Protein AF-A0A7J7L379-F1 (afdb_monomer)

Nearest PDB structures (foldseek):
  5xkn-assembly1_B  TM=9.871E-01  e=8.798E-11  Arabidopsis thaliana
  4mn8-assembly1_A  TM=9.801E-01  e=2.594E-10  Arabidopsis thaliana
  8weg-assembly1_A  TM=9.861E-01  e=2.137E-09  Brassica napus
  5xkj-assembly2_B  TM=7.497E-01  e=1.936E-11  Arabidopsis thaliana
  8wed-assembly2_D  TM=7.809E-01  e=1.817E-09  Arabidopsis thaliana

Foldseek 3Di:
DQVLVPCLPDAEDAPEQDADEEEDDLSVLSNQNHAEDHQDNYAHEEADDLSVLSNLNHAYDEHHNYAYEEADDLSVLSNQNYAEDYDYQYAYEEEHHLSVLSNLNHQEDHHDHYAYEEADNPSVVVSPNHNYHHHHHYHYDDDPPPDPDPDPPPPPPPPPDPPPPPVPVPVVNVVVVVVVVVVVVVVVVVVVVVVVVVVPDDDDDDDDDDDDDDDDDDDDDDDDDDDDDDDDDDDDYDDDDDDDDDDDDDDDDDDD

InterPro domains:
  IPR001611 Leucine-rich repeat [PF00560] (34-55)
  IPR001611 Leucine-rich repeat [PF00560] (58-79)
  IPR001611 Leucine-rich repeat [PF00560] (81-103)
  IPR001611 Leucine-rich repeat [PF00560] (105-126)
  IPR032675 Leucine-rich repeat domain superfamily [G3DSA:3.80.10.10] (2-176)
  IPR050647 Plant LRR receptor-like serine/threonine-protein kinases [PTHR48056] (7-212)

Structure (mmCIF, N/CA/C/O backbone):
data_AF-A0A7J7L379-F1
#
_entry.id   AF-A0A7J7L379-F1
#
loop_
_atom_site.group_PDB
_atom_site.id
_atom_site.type_symbol
_atom_site.label_atom_id
_atom_site.label_alt_id
_atom_site.label_comp_id
_atom_site.label_asym_id
_atom_site.label_entity_id
_atom_site.label_seq_id
_atom_site.pdbx_PDB_ins_code
_atom_site.Cartn_x
_atom_site.Cartn_y
_atom_site.Cartn_z
_atom_site.occupancy
_atom_site.B_iso_or_equiv
_atom_site.auth_seq_id
_atom_site.auth_comp_id
_atom_site.auth_asym_id
_atom_site.auth_atom_id
_atom_site.pdbx_PDB_model_num
ATOM 1 N N . MET A 1 1 ? -6.266 17.540 4.295 1.00 49.22 1 MET A N 1
ATOM 2 C CA . MET A 1 1 ? -7.319 16.653 4.824 1.00 49.22 1 MET A CA 1
ATOM 3 C C . MET A 1 1 ? -6.929 16.342 6.262 1.00 49.22 1 MET A C 1
ATOM 5 O O . MET A 1 1 ? -5.976 15.611 6.459 1.00 49.22 1 MET A O 1
ATOM 9 N N . GLU A 1 2 ? -7.562 16.991 7.241 1.00 55.66 2 GLU A N 1
ATOM 10 C CA . GLU A 1 2 ? -7.199 16.938 8.677 1.00 55.66 2 GLU A CA 1
ATOM 11 C C . GLU A 1 2 ? -8.136 15.994 9.462 1.00 55.66 2 GLU A C 1
ATOM 13 O O . GLU A 1 2 ? -8.405 16.173 10.646 1.00 55.66 2 GLU A O 1
ATOM 18 N N . ILE A 1 3 ? -8.677 14.979 8.775 1.00 59.09 3 ILE A N 1
ATOM 19 C CA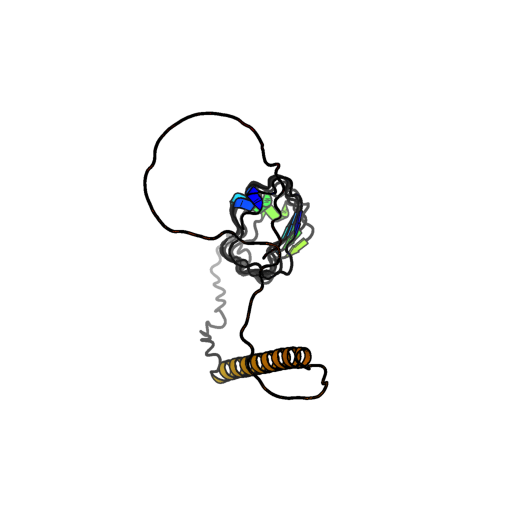 . ILE A 1 3 ? -9.681 14.046 9.320 1.00 59.09 3 ILE A CA 1
ATOM 20 C C . ILE A 1 3 ? -9.123 13.279 10.528 1.00 59.09 3 ILE A C 1
ATOM 22 O O . ILE A 1 3 ? -9.854 12.989 11.476 1.00 59.09 3 ILE A O 1
ATOM 26 N N . ALA A 1 4 ? -7.820 13.001 10.538 1.00 55.47 4 ALA A N 1
ATOM 27 C CA . ALA A 1 4 ? -7.192 12.238 11.606 1.00 55.47 4 ALA A CA 1
ATOM 28 C C . ALA A 1 4 ? -7.122 12.969 12.957 1.00 55.47 4 ALA A C 1
ATOM 30 O O . ALA A 1 4 ? -7.189 12.323 14.000 1.00 55.47 4 ALA A O 1
ATOM 31 N N . SER A 1 5 ? -7.081 14.307 12.955 1.00 56.81 5 SER A N 1
ATOM 32 C CA . SER A 1 5 ? -7.108 15.108 14.190 1.00 56.81 5 SER A CA 1
ATOM 33 C C . SER A 1 5 ? -8.456 14.987 14.919 1.00 56.81 5 SER A C 1
ATOM 35 O O . SER A 1 5 ? -8.529 15.075 16.145 1.00 56.81 5 SER A O 1
ATOM 37 N N . ILE A 1 6 ? -9.533 14.713 14.174 1.00 63.97 6 ILE A N 1
ATOM 38 C CA . ILE A 1 6 ? -10.914 14.793 14.668 1.00 63.97 6 ILE A CA 1
ATOM 39 C C . ILE A 1 6 ? -11.506 13.399 14.944 1.00 63.97 6 ILE A C 1
ATOM 41 O O . ILE A 1 6 ? -12.378 13.254 15.801 1.00 63.97 6 ILE A O 1
ATOM 45 N N . CYS A 1 7 ? -11.031 12.347 14.268 1.00 68.19 7 CYS A N 1
ATOM 46 C CA . CYS A 1 7 ? -11.697 11.040 14.245 1.00 68.19 7 CYS A CA 1
ATOM 47 C C . CYS A 1 7 ? -10.825 9.874 14.749 1.00 68.19 7 CYS A C 1
ATOM 49 O O . CYS A 1 7 ? -10.739 8.838 14.096 1.00 68.19 7 CYS A O 1
ATOM 51 N N . ARG A 1 8 ? -10.235 9.988 15.949 1.00 76.81 8 ARG A N 1
ATOM 52 C CA . ARG A 1 8 ? -9.403 8.921 16.563 1.00 76.81 8 ARG A CA 1
ATOM 53 C C . ARG A 1 8 ? -10.124 7.585 16.796 1.00 76.81 8 ARG A C 1
ATOM 55 O O . ARG A 1 8 ? -9.478 6.560 16.965 1.00 76.81 8 ARG A O 1
ATOM 62 N N . SER A 1 9 ? -11.458 7.582 16.822 1.00 84.75 9 SER A N 1
ATOM 63 C CA . SER A 1 9 ? -12.276 6.370 16.986 1.00 84.75 9 SER A CA 1
ATOM 64 C C . SER A 1 9 ? -12.681 5.702 15.669 1.00 84.75 9 SER A C 1
ATOM 66 O O . SER A 1 9 ? -13.389 4.690 15.689 1.00 84.75 9 SER A O 1
ATOM 68 N N . LEU A 1 10 ? -12.274 6.262 14.526 1.00 88.06 10 LEU A N 1
ATOM 69 C CA . LEU A 1 10 ? -12.658 5.763 13.215 1.00 88.06 10 LEU A CA 1
ATOM 70 C C . LEU A 1 10 ? -12.022 4.394 12.955 1.00 88.06 10 LEU A C 1
ATOM 72 O O . LEU A 1 10 ? -10.811 4.229 13.034 1.00 88.06 10 LEU A O 1
ATOM 76 N N . LYS A 1 11 ? -12.861 3.412 12.619 1.00 93.06 11 LYS A N 1
ATOM 77 C CA . LYS A 1 11 ? -12.422 2.043 12.298 1.00 93.06 11 LYS A CA 1
ATOM 78 C C . LYS A 1 11 ? -12.442 1.741 10.811 1.00 93.06 11 LYS A C 1
ATOM 80 O O . LYS A 1 11 ? -11.718 0.867 10.351 1.00 93.06 11 LYS A O 1
ATOM 85 N N . LEU A 1 12 ? -13.304 2.418 10.068 1.00 94.19 12 LEU A N 1
ATOM 86 C CA . LEU A 1 12 ? -13.519 2.186 8.650 1.00 94.19 12 LEU A CA 1
ATOM 87 C C . LEU A 1 12 ? -13.566 3.553 7.979 1.00 94.19 12 LEU A C 1
ATOM 89 O O . LEU A 1 12 ? -14.396 4.382 8.346 1.00 94.19 12 LEU A O 1
ATOM 93 N N . LEU A 1 13 ? -12.674 3.774 7.023 1.00 92.69 13 LEU A N 1
ATOM 94 C CA . LEU A 1 13 ? -12.708 4.918 6.127 1.00 92.69 13 LEU A CA 1
ATOM 95 C C . LEU A 1 13 ? -12.810 4.383 4.705 1.00 92.69 13 LEU A C 1
ATOM 97 O O . LEU A 1 13 ? -11.902 3.698 4.241 1.00 92.69 13 LEU A O 1
ATOM 101 N N . ASP A 1 14 ? -13.916 4.689 4.045 1.00 94.38 14 ASP A N 1
ATOM 102 C CA . ASP A 1 14 ? -14.169 4.332 2.655 1.00 94.38 14 ASP A CA 1
ATOM 103 C C . ASP A 1 14 ? -14.589 5.600 1.914 1.00 94.38 14 ASP A C 1
ATOM 105 O O . ASP A 1 14 ? -15.606 6.218 2.238 1.00 94.38 14 ASP A O 1
ATOM 109 N N . ILE A 1 15 ? -13.752 6.015 0.968 1.00 94.06 15 ILE A N 1
ATOM 110 C CA . ILE A 1 15 ? -14.016 7.135 0.064 1.00 94.06 15 ILE A CA 1
ATOM 111 C C . ILE A 1 15 ? -13.902 6.691 -1.396 1.00 94.06 15 ILE A C 1
ATOM 113 O O . ILE A 1 15 ? -13.580 7.506 -2.267 1.00 94.06 15 ILE A O 1
ATOM 117 N N . LEU A 1 16 ? -14.145 5.408 -1.671 1.00 95.81 16 LEU A N 1
ATOM 118 C CA . LEU A 1 16 ? -14.033 4.825 -3.000 1.00 95.81 16 LEU A CA 1
ATOM 119 C C . LEU A 1 16 ? -14.862 5.592 -4.042 1.00 95.81 16 LEU A C 1
ATOM 121 O O . LEU A 1 16 ? -16.012 5.957 -3.795 1.00 95.81 16 LEU A O 1
ATOM 125 N N . GLY A 1 17 ? -14.295 5.791 -5.235 1.00 94.00 17 GLY A N 1
ATOM 126 C CA . GLY A 1 17 ? -15.035 6.293 -6.398 1.00 94.00 17 GLY A CA 1
ATOM 127 C C . GLY A 1 17 ? -15.390 7.777 -6.328 1.00 94.00 17 GLY A C 1
ATOM 128 O O . GLY A 1 17 ? -16.410 8.190 -6.882 1.00 94.00 17 GLY A O 1
ATOM 129 N N . ASN A 1 18 ? -14.579 8.573 -5.631 1.00 95.12 18 ASN A N 1
ATOM 130 C CA . ASN A 1 18 ? -14.758 10.017 -5.521 1.00 95.12 18 ASN A CA 1
ATOM 131 C C . ASN A 1 18 ? -13.755 10.773 -6.407 1.00 95.12 18 ASN A C 1
ATOM 133 O O . ASN A 1 18 ? -12.994 10.206 -7.186 1.00 95.12 18 ASN A O 1
ATOM 137 N N . GLN A 1 19 ? -13.774 12.103 -6.326 1.00 95.50 19 GLN A N 1
ATOM 138 C CA . GLN A 1 19 ? -12.853 12.970 -7.066 1.00 95.50 19 GLN A CA 1
ATOM 139 C C . GLN A 1 19 ? -11.752 13.532 -6.162 1.00 95.50 19 GLN A C 1
ATOM 141 O O . GLN A 1 19 ? -11.229 14.612 -6.436 1.00 95.50 19 GLN A O 1
ATOM 146 N N . VAL A 1 20 ? -11.403 12.839 -5.072 1.00 92.94 20 VAL A N 1
ATOM 147 C CA . VAL A 1 20 ? -10.431 13.345 -4.097 1.00 92.94 20 VAL A CA 1
ATOM 148 C C . VAL A 1 20 ? -9.074 13.508 -4.770 1.00 92.94 20 VAL A C 1
ATOM 150 O O . VAL A 1 20 ? -8.546 12.583 -5.381 1.00 92.94 20 VAL A O 1
ATOM 153 N N . THR A 1 21 ? -8.524 14.716 -4.675 1.00 94.31 21 THR A N 1
ATOM 154 C CA . THR A 1 21 ? -7.228 15.093 -5.250 1.00 94.31 21 THR A CA 1
ATOM 155 C C . THR A 1 21 ? -6.205 15.353 -4.146 1.00 94.31 21 THR A C 1
ATOM 157 O O . THR A 1 21 ? -6.530 15.412 -2.960 1.00 94.31 21 THR A O 1
ATOM 160 N N . GLY A 1 22 ? -4.948 15.558 -4.538 1.00 95.00 22 GLY A N 1
ATOM 161 C CA . GLY A 1 22 ? -3.870 15.868 -3.603 1.00 95.00 22 GLY A CA 1
ATOM 162 C C . GLY A 1 22 ? -3.140 14.611 -3.150 1.00 95.00 22 GLY A C 1
ATOM 163 O O . GLY A 1 22 ? -3.020 13.666 -3.918 1.00 95.00 22 GLY A O 1
ATOM 164 N N . PHE A 1 23 ? -2.593 14.630 -1.941 1.00 95.56 23 PHE A N 1
ATOM 165 C CA . PHE A 1 23 ? -1.735 13.564 -1.425 1.00 95.56 23 PHE A CA 1
ATOM 166 C C . PHE A 1 23 ? -2.459 12.761 -0.351 1.00 95.56 23 PHE A C 1
ATOM 168 O O . PHE A 1 23 ? -3.297 13.302 0.376 1.00 95.56 23 PHE A O 1
ATOM 175 N N . VAL A 1 24 ? -2.087 11.490 -0.203 1.00 94.50 24 VAL A N 1
ATOM 176 C CA . VAL A 1 24 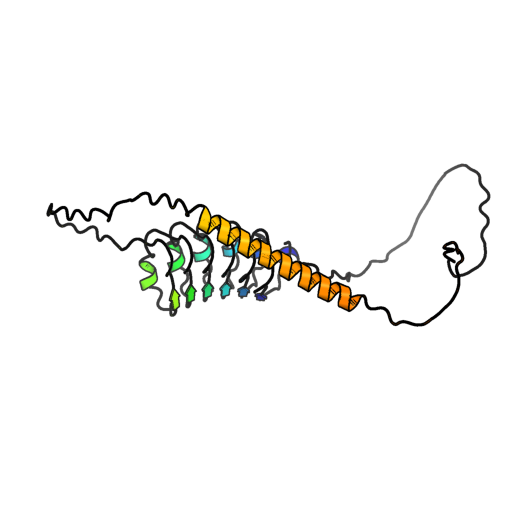? -2.456 10.712 0.982 1.00 94.50 24 VAL A CA 1
ATOM 177 C C . VAL A 1 24 ? -1.790 11.378 2.191 1.00 94.50 24 VAL A C 1
ATOM 179 O O . VAL A 1 24 ? -0.572 11.539 2.225 1.00 94.50 24 VAL A O 1
ATOM 182 N N . SER A 1 25 ? -2.587 11.831 3.158 1.00 91.38 25 SER A N 1
ATOM 183 C CA . SER A 1 25 ? -2.064 12.555 4.319 1.00 91.38 25 SER A CA 1
ATOM 184 C C . SER A 1 25 ? -1.341 11.603 5.271 1.00 91.38 25 SER A C 1
ATOM 186 O O . SER A 1 25 ? -1.873 10.549 5.612 1.00 91.38 25 SER A O 1
ATOM 188 N N . ASN A 1 26 ? -0.166 12.013 5.754 1.00 89.75 26 ASN A N 1
ATOM 189 C CA . ASN A 1 26 ? 0.558 11.335 6.834 1.00 89.75 26 ASN A CA 1
ATOM 190 C C . ASN A 1 26 ? -0.282 11.182 8.111 1.00 89.75 26 ASN A C 1
ATOM 192 O O . ASN A 1 26 ? -0.150 10.187 8.814 1.00 89.75 26 ASN A O 1
ATOM 196 N N . SER A 1 27 ? -1.201 12.119 8.356 1.00 87.06 27 SER A N 1
ATOM 197 C CA . SER A 1 27 ? -2.091 12.100 9.516 1.00 87.06 27 SER A CA 1
ATOM 198 C C . SER A 1 27 ? -2.969 10.848 9.582 1.00 87.06 27 SER A C 1
ATOM 200 O O . SER A 1 27 ? -3.388 10.465 10.665 1.00 87.06 27 SER A O 1
ATOM 202 N N . PHE A 1 28 ? -3.193 10.125 8.475 1.00 86.50 28 PHE A N 1
ATOM 203 C CA . PHE A 1 28 ? -3.877 8.830 8.548 1.00 86.50 28 PHE A CA 1
ATOM 204 C C . PHE A 1 28 ? -3.194 7.838 9.495 1.00 86.50 28 PHE A C 1
ATOM 206 O O . PHE A 1 28 ? -3.900 6.999 10.041 1.00 86.50 28 PHE A O 1
ATOM 213 N N . GLY A 1 29 ? -1.884 7.959 9.738 1.00 85.50 29 GLY A N 1
ATOM 214 C CA . GLY A 1 29 ? -1.172 7.173 10.750 1.00 85.50 29 GLY A CA 1
ATOM 215 C C . GLY A 1 29 ? -1.668 7.395 12.185 1.00 85.50 29 GLY A C 1
ATOM 216 O O . GLY A 1 29 ? -1.586 6.481 12.997 1.00 85.50 29 GLY A O 1
ATOM 217 N N . ASP A 1 30 ? -2.262 8.554 12.485 1.00 87.94 30 ASP A N 1
ATOM 218 C CA . ASP A 1 30 ? -2.747 8.906 13.828 1.00 87.94 30 ASP A CA 1
ATOM 219 C C . ASP A 1 30 ? -4.107 8.257 14.165 1.00 87.94 30 ASP A C 1
ATOM 221 O O . ASP A 1 30 ? -4.595 8.343 15.295 1.00 87.94 30 ASP A O 1
ATOM 225 N N . ILE A 1 31 ? -4.757 7.610 13.190 1.00 88.75 31 ILE A N 1
ATOM 226 C CA . ILE A 1 31 ? -6.046 6.929 13.366 1.00 88.75 31 ILE A CA 1
ATOM 227 C C . ILE A 1 31 ? -5.796 5.476 13.789 1.00 88.75 31 ILE A C 1
ATOM 229 O O . ILE A 1 31 ? -6.156 4.538 13.087 1.00 88.75 31 ILE A O 1
ATOM 233 N N . GLU A 1 32 ? -5.162 5.277 14.943 1.00 87.62 32 GLU A N 1
ATOM 234 C CA . GLU A 1 32 ? -4.635 3.972 15.389 1.00 87.62 32 GLU A CA 1
ATOM 235 C C . GLU A 1 32 ? -5.665 2.824 15.373 1.00 87.62 32 GLU A C 1
ATOM 237 O O . GLU A 1 32 ? -5.309 1.667 15.156 1.00 87.62 32 GLU A O 1
ATOM 242 N N . LEU A 1 33 ? -6.953 3.142 15.557 1.00 91.44 33 LEU A N 1
ATOM 243 C CA . LEU A 1 33 ? -8.058 2.176 15.575 1.00 91.44 33 LEU A CA 1
ATOM 244 C C . LEU A 1 33 ? -8.578 1.787 14.179 1.00 91.44 33 LEU A C 1
ATOM 246 O O . LEU A 1 33 ? -9.567 1.049 14.077 1.00 91.44 33 LEU A O 1
ATOM 250 N N . LEU A 1 34 ? -7.958 2.280 13.105 1.00 94.06 34 LEU A N 1
ATOM 251 C CA . LEU A 1 34 ? -8.402 2.033 11.741 1.00 94.06 34 LEU A CA 1
ATOM 252 C C . LEU A 1 34 ? -8.146 0.578 11.329 1.00 94.06 34 LEU A C 1
ATOM 254 O O . LEU A 1 34 ? -7.028 0.073 11.340 1.00 94.06 34 LEU A O 1
ATOM 258 N N . VAL A 1 35 ? -9.216 -0.091 10.909 1.00 97.25 35 VAL A N 1
ATOM 259 C CA . VAL A 1 35 ? -9.241 -1.493 10.477 1.00 97.25 35 VAL A CA 1
ATOM 260 C C . VAL A 1 35 ? -9.352 -1.608 8.956 1.00 97.25 35 VAL A C 1
ATOM 262 O O . VAL A 1 35 ? -8.819 -2.552 8.369 1.00 97.25 35 VAL A O 1
ATOM 265 N N . SER A 1 36 ? -10.027 -0.659 8.306 1.00 97.81 36 SER A N 1
ATOM 266 C CA . SER A 1 36 ? -10.165 -0.611 6.849 1.00 97.81 36 SER A CA 1
ATOM 267 C C . SER A 1 36 ? -9.962 0.801 6.334 1.00 97.81 36 SER A C 1
ATOM 269 O O . SER A 1 36 ? -10.611 1.730 6.815 1.00 97.81 36 SER A O 1
ATOM 271 N N . LEU A 1 37 ? -9.106 0.926 5.326 1.00 97.12 37 LEU A N 1
ATOM 272 C CA . LEU A 1 37 ? -8.853 2.150 4.584 1.00 97.12 37 LEU A CA 1
ATOM 273 C C . LEU A 1 37 ? -9.016 1.861 3.091 1.00 97.12 37 LEU A C 1
ATOM 275 O O . LEU A 1 37 ? -8.183 1.167 2.502 1.00 97.12 37 LEU A O 1
ATOM 279 N N . ASP A 1 38 ? -10.084 2.382 2.495 1.00 98.12 38 ASP A N 1
ATOM 280 C CA . ASP A 1 38 ? -10.317 2.333 1.054 1.00 98.12 38 ASP A CA 1
ATOM 281 C C . ASP A 1 38 ? -10.327 3.752 0.471 1.00 98.12 38 ASP A C 1
ATOM 283 O O . ASP A 1 38 ? -11.209 4.567 0.745 1.00 98.12 38 ASP A O 1
ATOM 287 N N . LEU A 1 39 ? -9.290 4.048 -0.311 1.00 97.75 39 LEU A N 1
ATOM 288 C CA . LEU A 1 39 ? -9.082 5.306 -1.027 1.00 97.75 39 LEU A CA 1
ATOM 289 C C . LEU A 1 39 ? -9.196 5.113 -2.550 1.00 97.75 39 LEU A C 1
ATOM 291 O O . LEU A 1 39 ? -8.695 5.934 -3.321 1.00 97.75 39 LEU A O 1
ATOM 295 N N . SER A 1 40 ? -9.758 3.990 -3.002 1.00 98.50 40 SER A N 1
ATOM 296 C CA . SER A 1 40 ? -9.686 3.576 -4.407 1.00 98.50 40 SER A CA 1
ATOM 297 C C . SER A 1 40 ? -10.480 4.485 -5.345 1.00 98.50 40 SER A C 1
ATOM 299 O O . SER A 1 40 ? -11.415 5.157 -4.921 1.00 98.50 40 SER A O 1
ATOM 301 N N . GLU A 1 41 ? -10.143 4.469 -6.633 1.00 98.38 41 GLU A N 1
ATOM 302 C CA . GLU A 1 41 ? -10.858 5.169 -7.706 1.00 98.38 41 GLU A CA 1
ATOM 303 C C . GLU A 1 41 ? -11.021 6.666 -7.392 1.00 98.38 41 GLU A C 1
ATOM 305 O O . GLU A 1 41 ? -12.129 7.189 -7.288 1.00 98.38 41 GLU A O 1
ATOM 310 N N . ASN A 1 42 ? -9.887 7.333 -7.171 1.00 97.88 42 ASN A N 1
ATOM 311 C CA . ASN A 1 42 ? -9.772 8.761 -6.879 1.00 97.88 42 ASN A CA 1
ATOM 312 C C . ASN A 1 42 ? -8.623 9.374 -7.710 1.00 97.88 42 ASN A C 1
ATOM 314 O O . ASN A 1 42 ? -8.021 8.721 -8.558 1.00 97.88 42 ASN A O 1
ATOM 318 N N . ASN A 1 43 ? -8.303 10.649 -7.474 1.00 97.56 43 ASN A N 1
ATOM 319 C CA . ASN A 1 43 ? -7.229 11.383 -8.153 1.00 97.56 43 ASN A CA 1
ATOM 320 C C . ASN A 1 43 ? -6.050 11.687 -7.203 1.00 97.56 43 ASN A C 1
ATOM 322 O O . ASN A 1 43 ? -5.419 12.751 -7.296 1.00 97.56 43 ASN A O 1
ATOM 326 N N . LEU A 1 44 ? -5.776 10.803 -6.235 1.00 97.94 44 LEU A N 1
ATOM 327 C CA . LEU A 1 44 ? -4.672 10.971 -5.286 1.00 97.94 44 LEU A CA 1
ATOM 328 C C . LEU A 1 44 ? -3.333 10.776 -5.997 1.00 97.94 44 LEU A C 1
ATOM 330 O O . LEU A 1 44 ? -3.188 9.908 -6.852 1.00 97.94 44 LEU A O 1
ATOM 334 N N . ARG A 1 45 ? -2.335 11.577 -5.632 1.00 97.94 45 ARG A N 1
ATOM 335 C CA . ARG A 1 45 ? -1.008 11.608 -6.256 1.00 97.94 45 ARG A CA 1
ATOM 336 C C . ARG A 1 45 ? 0.112 11.586 -5.223 1.00 97.94 45 ARG A C 1
ATOM 338 O O . ARG A 1 45 ? -0.116 11.821 -4.039 1.00 97.94 45 ARG A O 1
ATOM 345 N N . GLY A 1 46 ? 1.335 11.393 -5.710 1.00 97.81 46 GLY A N 1
ATOM 346 C CA . GLY A 1 46 ? 2.546 11.376 -4.891 1.00 97.81 46 GLY A CA 1
ATOM 347 C C . GLY A 1 46 ? 2.785 10.031 -4.199 1.00 97.81 46 GLY A C 1
ATOM 348 O O . GLY A 1 46 ? 2.133 9.043 -4.544 1.00 97.81 46 GLY A O 1
ATOM 349 N N . PRO A 1 47 ? 3.743 9.971 -3.260 1.00 98.12 47 PRO A N 1
ATOM 350 C CA . PRO A 1 47 ? 4.128 8.727 -2.609 1.00 98.12 47 PRO A CA 1
ATOM 351 C C . PRO A 1 47 ? 3.078 8.255 -1.599 1.00 98.12 47 PRO A C 1
ATOM 353 O O . PRO A 1 47 ? 2.308 9.044 -1.047 1.00 98.12 47 PRO A O 1
ATOM 356 N N . ILE A 1 48 ? 3.105 6.956 -1.303 1.00 98.44 48 ILE A N 1
ATOM 357 C CA . ILE A 1 48 ? 2.404 6.397 -0.144 1.00 98.44 48 ILE A CA 1
ATOM 358 C C . ILE A 1 48 ? 3.158 6.848 1.125 1.00 98.44 48 ILE A C 1
ATOM 360 O O . ILE A 1 48 ? 4.369 6.626 1.202 1.00 98.44 48 ILE A O 1
ATOM 364 N N . PRO A 1 49 ? 2.490 7.473 2.113 1.00 96.44 49 PRO A N 1
ATOM 365 C CA . PRO A 1 49 ? 3.142 7.955 3.325 1.00 96.44 49 PRO A CA 1
ATOM 366 C C . PRO A 1 49 ? 3.677 6.801 4.170 1.00 96.44 49 PRO A C 1
ATOM 368 O O . PRO A 1 49 ? 3.043 5.749 4.297 1.00 96.44 49 PRO A O 1
ATOM 371 N N . LEU A 1 50 ? 4.852 7.011 4.763 1.00 96.81 50 LEU A N 1
ATOM 372 C CA . LEU A 1 50 ? 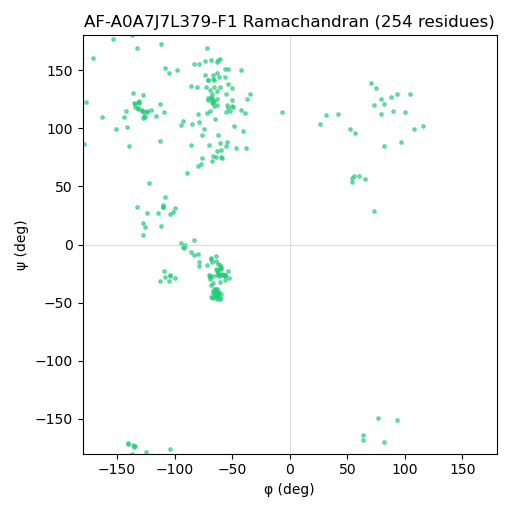5.515 6.009 5.598 1.00 96.81 50 LEU A CA 1
ATOM 373 C C . LEU A 1 50 ? 4.770 5.785 6.918 1.00 96.81 50 LEU A C 1
ATOM 375 O O . LEU A 1 50 ? 4.816 4.672 7.436 1.00 96.81 50 LEU A O 1
ATOM 379 N N . GLU A 1 51 ? 4.044 6.806 7.383 1.00 95.25 51 GLU A N 1
ATOM 380 C CA . GLU A 1 51 ? 3.296 6.872 8.643 1.00 95.25 51 GLU A CA 1
ATOM 381 C C . GLU A 1 51 ? 2.083 5.938 8.682 1.00 95.25 51 GLU A C 1
ATOM 383 O O . GLU A 1 51 ? 1.522 5.693 9.747 1.00 95.25 51 GLU A O 1
ATOM 388 N N . LEU A 1 52 ? 1.681 5.359 7.543 1.00 95.62 52 LEU A N 1
ATOM 389 C CA . LEU A 1 52 ? 0.659 4.310 7.551 1.00 95.62 52 LEU A CA 1
ATOM 390 C C . LEU A 1 52 ? 1.100 3.095 8.363 1.00 95.62 52 LEU A C 1
ATOM 392 O O . LEU A 1 52 ? 0.241 2.340 8.800 1.00 95.62 52 LEU A O 1
ATOM 396 N N . ASP A 1 53 ? 2.402 2.916 8.602 1.00 94.31 53 ASP A N 1
ATOM 397 C CA . ASP A 1 53 ? 2.938 1.846 9.439 1.00 94.31 53 ASP A CA 1
ATOM 398 C C . ASP A 1 53 ? 2.455 1.883 10.895 1.00 94.31 53 ASP A C 1
ATOM 400 O O . ASP A 1 53 ? 2.518 0.854 11.573 1.00 94.31 53 ASP A O 1
ATOM 404 N N . GLN A 1 54 ? 1.923 3.014 11.365 1.00 94.56 54 GLN A N 1
ATOM 405 C CA . GLN A 1 54 ? 1.347 3.166 12.702 1.00 94.56 54 GLN A CA 1
ATOM 406 C C . GLN A 1 54 ? -0.003 2.448 12.864 1.00 94.56 54 GLN A C 1
ATOM 408 O O . GLN A 1 54 ? -0.403 2.130 13.982 1.00 94.56 54 GLN A O 1
ATOM 413 N N . LEU A 1 55 ? -0.679 2.097 11.767 1.00 95.00 55 LEU A N 1
ATOM 414 C CA . LEU A 1 55 ? -2.012 1.490 11.780 1.00 95.00 55 LEU A CA 1
ATOM 415 C C . LEU A 1 55 ? -1.977 -0.018 12.092 1.00 95.00 55 LEU A C 1
ATOM 417 O O . LEU A 1 55 ? -2.272 -0.861 11.244 1.00 95.00 55 LEU A O 1
ATOM 421 N N . LYS A 1 56 ? -1.604 -0.389 13.322 1.00 95.00 56 LYS A N 1
ATOM 422 C CA . LYS A 1 56 ? -1.344 -1.791 13.714 1.00 95.00 56 LYS A CA 1
ATOM 423 C C . LYS A 1 56 ? -2.567 -2.717 13.618 1.00 95.00 56 LYS A C 1
ATOM 425 O O . LYS A 1 56 ? -2.396 -3.927 13.441 1.00 95.00 56 LYS A O 1
ATOM 430 N N . ASP A 1 57 ? -3.776 -2.163 13.663 1.00 96.25 57 ASP A N 1
ATOM 431 C CA . ASP A 1 57 ? -5.038 -2.902 13.533 1.00 96.25 57 ASP A CA 1
ATOM 432 C C . ASP A 1 57 ? -5.574 -2.983 12.092 1.00 96.25 57 ASP A C 1
ATOM 434 O O . ASP A 1 57 ? -6.589 -3.652 11.846 1.00 96.25 57 ASP A O 1
ATOM 438 N N . LEU A 1 58 ? -4.891 -2.358 11.125 1.00 98.12 58 LEU A N 1
ATOM 439 C CA . LEU A 1 58 ? -5.343 -2.297 9.739 1.00 98.12 58 LEU A CA 1
ATOM 440 C C . LEU A 1 58 ? -5.337 -3.687 9.102 1.00 98.12 58 LEU A C 1
ATOM 442 O O . LEU A 1 58 ? -4.318 -4.373 9.041 1.00 98.12 58 LEU A O 1
ATOM 446 N N . LYS A 1 59 ? -6.498 -4.099 8.593 1.00 98.69 59 LYS A N 1
ATOM 447 C CA . LYS A 1 59 ? -6.719 -5.391 7.923 1.00 98.69 59 LYS A CA 1
ATOM 448 C C . LYS A 1 59 ? -6.907 -5.230 6.423 1.00 98.69 59 LYS A C 1
ATOM 450 O O . LYS A 1 59 ? -6.596 -6.158 5.675 1.00 98.69 59 LYS A O 1
ATOM 455 N N . HIS A 1 60 ? -7.413 -4.083 5.989 1.00 98.81 60 HIS A N 1
ATOM 456 C CA . HIS A 1 60 ? -7.695 -3.795 4.594 1.00 98.81 60 HIS A CA 1
ATOM 457 C C . HIS A 1 60 ? -7.122 -2.435 4.208 1.00 98.81 60 HIS A C 1
ATOM 459 O O . HIS A 1 60 ? -7.481 -1.422 4.805 1.00 98.81 60 HIS A O 1
ATOM 465 N N . LEU A 1 61 ? -6.257 -2.433 3.197 1.00 98.69 61 LEU A N 1
ATOM 466 C CA . LEU A 1 61 ? -5.729 -1.232 2.572 1.00 98.69 61 LEU A CA 1
ATOM 467 C C . LEU A 1 61 ? -5.920 -1.322 1.059 1.00 98.69 61 LEU A C 1
ATOM 469 O O . LEU A 1 61 ? -5.320 -2.180 0.402 1.00 98.69 61 LEU A O 1
ATOM 473 N N . SER A 1 62 ? -6.728 -0.423 0.506 1.00 98.75 62 SER A N 1
ATOM 474 C CA . SER A 1 62 ? -6.889 -0.274 -0.937 1.00 98.75 62 SER A CA 1
ATOM 475 C C . SER A 1 62 ? -6.678 1.175 -1.355 1.00 98.75 62 SER A C 1
ATOM 477 O O . SER A 1 62 ? -7.268 2.095 -0.800 1.00 98.75 62 SER A O 1
ATOM 479 N N . MET A 1 63 ? -5.818 1.370 -2.350 1.00 98.62 63 MET A N 1
ATOM 480 C CA . MET A 1 63 ? -5.596 2.649 -3.033 1.00 98.62 63 MET A CA 1
ATOM 481 C C . MET A 1 63 ? -5.614 2.444 -4.553 1.00 98.62 63 MET A C 1
ATOM 483 O O . MET A 1 63 ? -4.872 3.082 -5.300 1.00 98.62 63 MET A O 1
ATOM 487 N N . THR A 1 64 ? -6.415 1.478 -5.006 1.00 98.81 64 THR A N 1
ATOM 488 C CA . THR A 1 64 ? -6.503 1.084 -6.418 1.00 98.81 64 THR A CA 1
ATOM 489 C C . THR A 1 64 ? -6.983 2.252 -7.270 1.00 98.81 64 THR A C 1
ATOM 491 O O . THR A 1 64 ? -7.812 3.015 -6.798 1.00 98.81 64 THR A O 1
ATOM 494 N N . GLY A 1 65 ? -6.498 2.406 -8.502 1.00 98.56 65 GLY A N 1
ATOM 495 C CA . GLY A 1 65 ? -7.057 3.401 -9.426 1.00 98.56 65 GLY A CA 1
ATOM 496 C C . GLY A 1 65 ? -6.827 4.835 -8.946 1.00 98.56 65 GLY A C 1
ATOM 497 O O . GLY A 1 65 ? -7.774 5.583 -8.734 1.00 98.56 65 GLY A O 1
ATOM 498 N N . ASN A 1 66 ? -5.564 5.188 -8.716 1.00 98.81 66 ASN A N 1
ATOM 499 C CA . ASN A 1 66 ? -5.126 6.539 -8.364 1.00 98.81 66 ASN A CA 1
ATOM 500 C C . ASN A 1 66 ? -3.882 6.906 -9.203 1.00 98.81 66 ASN A C 1
ATOM 502 O O . ASN A 1 66 ? -3.461 6.176 -10.101 1.00 98.81 66 ASN A O 1
ATOM 506 N N . ASN A 1 67 ? -3.264 8.050 -8.914 1.00 98.50 67 ASN A N 1
ATOM 507 C CA . ASN A 1 67 ? -2.042 8.539 -9.551 1.00 98.50 67 ASN A CA 1
ATOM 508 C C . ASN A 1 67 ? -0.839 8.493 -8.590 1.00 98.50 67 ASN A C 1
ATOM 510 O O . ASN A 1 67 ? 0.025 9.374 -8.642 1.00 98.50 67 ASN A O 1
ATOM 514 N N . LEU A 1 68 ? -0.780 7.503 -7.692 1.00 98.69 68 LEU A N 1
ATOM 515 C CA . LEU A 1 68 ? 0.323 7.361 -6.736 1.00 98.69 68 LEU A CA 1
ATOM 516 C C . LEU A 1 68 ? 1.634 7.030 -7.457 1.00 98.69 68 LEU A C 1
ATOM 518 O O . LEU A 1 68 ? 1.643 6.293 -8.443 1.00 98.69 68 LEU A O 1
ATOM 522 N N . THR A 1 69 ? 2.739 7.584 -6.965 1.00 98.44 69 THR A N 1
ATOM 523 C CA . THR A 1 69 ? 4.078 7.500 -7.569 1.00 98.44 69 THR A CA 1
ATOM 524 C C . THR A 1 69 ? 5.107 6.954 -6.578 1.00 98.44 69 THR A C 1
ATOM 526 O O . THR A 1 69 ? 4.777 6.648 -5.434 1.00 98.44 69 THR A O 1
ATOM 529 N N . ASP A 1 70 ? 6.370 6.866 -7.008 1.00 97.88 70 ASP A N 1
ATOM 530 C CA . ASP A 1 70 ? 7.501 6.371 -6.211 1.00 97.88 70 ASP A CA 1
ATOM 531 C C . ASP A 1 70 ? 7.367 4.895 -5.797 1.00 97.88 70 ASP A C 1
ATOM 533 O O . ASP A 1 70 ? 6.669 4.115 -6.444 1.00 97.88 70 ASP A O 1
ATOM 537 N N . ALA A 1 71 ? 8.159 4.477 -4.811 1.00 98.31 71 ALA A N 1
ATOM 538 C CA . ALA A 1 71 ? 8.238 3.104 -4.343 1.00 98.31 71 ALA A CA 1
ATOM 539 C C . ALA A 1 71 ? 7.135 2.774 -3.340 1.00 98.31 71 ALA A C 1
ATOM 541 O O . ALA A 1 71 ? 6.669 3.636 -2.596 1.00 98.31 71 ALA A O 1
ATOM 542 N N . ILE A 1 72 ? 6.803 1.488 -3.243 1.00 98.75 72 ILE A N 1
ATOM 543 C CA . ILE A 1 72 ? 6.037 0.968 -2.110 1.00 98.75 72 ILE A CA 1
ATOM 544 C C . ILE A 1 72 ? 6.919 1.091 -0.850 1.00 98.75 72 ILE A C 1
ATOM 546 O O . ILE A 1 72 ? 8.020 0.529 -0.839 1.00 98.75 72 ILE A O 1
ATOM 550 N N . PRO A 1 73 ? 6.483 1.794 0.213 1.00 98.12 73 PRO A N 1
ATOM 551 C CA . PRO A 1 73 ? 7.293 1.983 1.411 1.00 98.12 73 PRO A CA 1
ATOM 552 C C . PRO A 1 73 ? 7.580 0.647 2.110 1.00 98.12 73 PRO A C 1
ATOM 554 O O . PRO A 1 73 ? 6.639 -0.104 2.388 1.00 98.12 73 PRO A O 1
ATOM 557 N N . PRO A 1 74 ? 8.839 0.357 2.489 1.00 98.25 74 PRO A N 1
ATOM 558 C CA . PRO A 1 74 ? 9.169 -0.810 3.311 1.00 98.25 74 PRO A CA 1
ATOM 559 C C . PRO A 1 74 ? 8.407 -0.857 4.643 1.00 98.25 74 PRO A C 1
ATOM 561 O O . PRO A 1 74 ? 8.141 -1.938 5.170 1.00 98.25 74 PRO A O 1
ATOM 564 N N . SER A 1 75 ? 8.017 0.309 5.172 1.00 97.88 75 SER A N 1
ATOM 565 C CA . SER A 1 75 ? 7.271 0.440 6.426 1.00 97.88 75 SER A CA 1
ATOM 566 C C . SER A 1 75 ? 5.892 -0.230 6.378 1.00 97.88 75 SER A C 1
ATOM 568 O O . SER A 1 75 ? 5.431 -0.721 7.406 1.00 97.88 75 SER A O 1
ATOM 570 N N . LEU A 1 76 ? 5.286 -0.399 5.192 1.00 98.12 76 LEU A N 1
ATOM 571 C CA . LEU A 1 76 ? 4.047 -1.173 5.049 1.00 98.12 76 LEU A CA 1
ATOM 572 C C . LEU A 1 76 ? 4.202 -2.622 5.521 1.00 98.12 76 LEU A C 1
ATOM 574 O O . LEU A 1 76 ? 3.223 -3.210 5.966 1.00 98.12 76 LEU A O 1
ATOM 578 N N . GLY A 1 77 ? 5.416 -3.185 5.499 1.00 97.19 77 GLY A N 1
ATOM 579 C CA . GLY A 1 77 ? 5.706 -4.511 6.052 1.00 97.19 77 GLY A CA 1
ATOM 580 C C . GLY A 1 77 ? 5.518 -4.623 7.572 1.00 97.19 77 GLY A C 1
ATOM 581 O O . GLY A 1 77 ? 5.543 -5.729 8.105 1.00 97.19 77 GLY A O 1
ATOM 582 N N . GLN A 1 78 ? 5.317 -3.509 8.284 1.00 97.50 78 GLN A N 1
ATOM 583 C CA . GLN A 1 78 ? 5.039 -3.496 9.724 1.00 97.50 78 GLN A CA 1
ATOM 584 C C . GLN A 1 78 ? 3.551 -3.666 10.073 1.00 97.50 78 GLN A C 1
ATOM 586 O O . GLN A 1 78 ? 3.215 -3.787 11.254 1.00 97.50 78 GLN A O 1
ATOM 591 N N . LEU A 1 79 ? 2.659 -3.672 9.079 1.00 97.56 79 LEU A N 1
ATOM 592 C CA . LEU A 1 79 ? 1.214 -3.822 9.263 1.00 97.56 79 LEU A CA 1
ATOM 593 C C . LEU A 1 79 ? 0.840 -5.284 9.541 1.00 97.56 79 LEU A C 1
ATOM 595 O O . LEU A 1 79 ? 0.235 -5.964 8.719 1.00 97.56 79 LEU A O 1
ATOM 599 N N . SER A 1 80 ? 1.221 -5.799 10.708 1.00 94.75 80 SER A N 1
ATOM 600 C CA . SER A 1 80 ? 1.110 -7.224 11.057 1.00 94.75 80 SER A CA 1
ATOM 601 C C . SER A 1 80 ? -0.312 -7.798 10.949 1.00 94.75 80 SER A C 1
ATOM 603 O O . SER A 1 80 ? -0.464 -8.993 10.684 1.00 94.75 80 SER A O 1
ATOM 605 N N . SER A 1 81 ? -1.349 -6.968 11.097 1.00 97.88 81 SER A N 1
ATOM 606 C CA . SER A 1 81 ? -2.763 -7.349 10.958 1.00 97.88 81 SER A CA 1
ATOM 607 C C . SER A 1 81 ? -3.279 -7.374 9.513 1.00 97.88 81 SER A C 1
ATOM 609 O O . SER A 1 81 ? -4.397 -7.850 9.281 1.00 97.88 81 SER A O 1
ATOM 611 N N . LEU A 1 82 ? -2.498 -6.889 8.541 1.00 98.50 82 LEU A N 1
ATOM 612 C CA . LEU A 1 82 ? -2.964 -6.665 7.176 1.00 98.50 82 LEU A CA 1
ATOM 613 C C . LEU A 1 82 ? -3.289 -7.980 6.467 1.00 98.50 82 LEU A C 1
ATOM 615 O O . LEU A 1 82 ? -2.482 -8.909 6.430 1.00 98.50 82 LEU A O 1
ATOM 619 N N . LYS A 1 83 ? -4.483 -8.035 5.875 1.00 98.69 83 LYS A N 1
ATOM 620 C CA . LYS A 1 83 ? -4.995 -9.181 5.111 1.00 98.69 83 LYS A CA 1
ATOM 621 C C . LYS A 1 83 ? -5.136 -8.875 3.630 1.00 98.69 83 LYS A C 1
ATOM 623 O O . LYS A 1 83 ? -4.998 -9.773 2.804 1.00 98.69 83 LYS A O 1
ATOM 628 N N . VAL A 1 84 ? -5.431 -7.625 3.291 1.00 98.88 84 VAL A N 1
ATOM 629 C CA . VAL A 1 84 ? -5.664 -7.188 1.916 1.00 98.88 84 VAL A CA 1
ATOM 630 C C . VAL A 1 84 ? -4.843 -5.938 1.649 1.00 98.88 84 VAL A C 1
ATOM 632 O O . VAL A 1 84 ? -5.031 -4.930 2.326 1.00 98.88 84 VAL A O 1
ATOM 635 N N . LEU A 1 85 ? -3.974 -6.017 0.642 1.00 98.81 85 LEU A N 1
ATOM 636 C CA . LEU A 1 85 ? -3.241 -4.886 0.090 1.00 98.81 85 LEU A CA 1
ATOM 637 C C . LEU A 1 85 ? -3.508 -4.790 -1.413 1.00 98.81 85 LEU A C 1
ATOM 639 O O . LEU A 1 85 ? -3.110 -5.671 -2.183 1.00 98.81 85 LEU A O 1
ATOM 643 N N . LYS A 1 86 ? -4.175 -3.714 -1.833 1.00 98.88 86 LYS A N 1
ATOM 644 C CA . LYS A 1 86 ? -4.461 -3.432 -3.242 1.00 98.88 86 LYS A CA 1
ATOM 645 C C . LYS A 1 86 ? -3.923 -2.060 -3.631 1.00 98.88 86 LYS A C 1
ATOM 647 O O . LYS A 1 86 ? -4.396 -1.040 -3.140 1.00 98.88 86 LYS A O 1
ATOM 652 N N . LEU A 1 87 ? -2.946 -2.047 -4.530 1.00 98.81 87 LEU A N 1
ATOM 653 C CA . LEU A 1 87 ? -2.293 -0.842 -5.052 1.00 98.81 87 LEU A CA 1
ATOM 654 C C . LEU A 1 87 ? -2.302 -0.815 -6.591 1.00 98.81 87 LEU A C 1
ATOM 656 O O . LEU A 1 87 ? -1.503 -0.117 -7.214 1.00 98.81 87 LEU A O 1
ATOM 660 N N . SER A 1 88 ? -3.167 -1.611 -7.223 1.00 98.88 88 SER A N 1
ATOM 661 C CA . SER A 1 88 ? -3.240 -1.717 -8.681 1.00 98.88 88 SER A CA 1
ATOM 662 C C . SER A 1 88 ? -3.643 -0.413 -9.360 1.00 98.88 88 SER A C 1
ATOM 664 O O . SER A 1 88 ? -4.319 0.414 -8.753 1.00 98.88 88 SER A O 1
ATOM 666 N N . SER A 1 89 ? -3.293 -0.268 -10.638 1.00 98.75 89 SER A N 1
ATOM 667 C CA . SER A 1 89 ? -3.656 0.899 -11.455 1.00 98.75 89 SER A CA 1
ATOM 668 C C . SER A 1 89 ? -3.184 2.209 -10.821 1.00 98.75 89 SER A C 1
ATOM 670 O O . SER A 1 89 ? -3.984 3.079 -10.492 1.00 98.75 89 SER A O 1
ATOM 672 N N . ASN A 1 90 ? -1.872 2.303 -10.623 1.00 98.88 90 ASN A N 1
ATOM 673 C CA . ASN A 1 90 ? -1.159 3.498 -10.176 1.00 98.88 90 ASN A CA 1
ATOM 674 C C . ASN A 1 90 ? 0.117 3.667 -11.026 1.00 98.88 90 ASN A C 1
ATOM 676 O O . ASN A 1 90 ? 0.342 2.941 -11.996 1.00 98.88 90 ASN A O 1
ATOM 680 N N . SER A 1 91 ? 0.972 4.619 -10.655 1.00 98.62 91 SER A N 1
ATOM 681 C CA . SER A 1 91 ? 2.291 4.848 -11.257 1.00 98.62 91 SER A CA 1
ATOM 682 C C . SER A 1 91 ? 3.426 4.473 -10.293 1.00 98.62 91 SER A C 1
ATOM 684 O O . SER A 1 91 ? 4.486 5.104 -10.299 1.00 98.62 91 SER A O 1
ATOM 686 N N . LEU A 1 92 ? 3.218 3.465 -9.435 1.00 98.75 92 LEU A N 1
ATOM 687 C CA . LEU A 1 92 ? 4.245 2.993 -8.502 1.00 98.75 92 LEU A CA 1
ATOM 688 C C . LEU A 1 92 ? 5.408 2.364 -9.274 1.00 98.75 92 LEU A C 1
ATOM 690 O O . LEU A 1 92 ? 5.216 1.742 -10.321 1.00 98.75 92 LEU A O 1
ATOM 694 N N . SER A 1 93 ? 6.620 2.525 -8.760 1.00 98.00 93 SER A N 1
ATOM 695 C CA . SER A 1 93 ? 7.876 2.152 -9.416 1.00 98.00 93 SER A CA 1
ATOM 696 C C . SER A 1 93 ? 8.839 1.478 -8.434 1.00 98.00 93 SER A C 1
ATOM 698 O O . SER A 1 93 ? 8.532 1.327 -7.252 1.00 98.00 93 SER A O 1
ATOM 700 N N . ARG A 1 94 ? 10.027 1.091 -8.914 1.00 97.12 94 ARG A N 1
ATOM 701 C CA . ARG A 1 94 ? 11.041 0.332 -8.153 1.00 97.12 94 ARG A CA 1
ATOM 702 C C . ARG A 1 94 ? 10.556 -1.064 -7.743 1.00 97.12 94 ARG A C 1
ATOM 704 O O . ARG A 1 94 ? 9.583 -1.584 -8.280 1.00 97.12 94 ARG A O 1
ATOM 711 N N . GLU A 1 95 ? 11.307 -1.701 -6.856 1.00 97.88 95 GLU A N 1
ATOM 712 C CA . GLU A 1 95 ? 11.083 -3.078 -6.427 1.00 97.88 95 GLU A CA 1
ATOM 713 C C . GLU A 1 95 ? 9.958 -3.189 -5.394 1.00 97.88 95 GLU A C 1
ATOM 715 O O . GLU A 1 95 ? 9.677 -2.247 -4.650 1.00 97.88 95 GLU A O 1
ATOM 720 N N . ILE A 1 96 ? 9.339 -4.370 -5.308 1.00 98.19 96 ILE A N 1
ATOM 721 C CA . ILE A 1 96 ? 8.486 -4.708 -4.164 1.00 98.19 96 ILE A CA 1
ATOM 722 C C . ILE A 1 96 ? 9.405 -4.830 -2.935 1.00 98.19 96 ILE A C 1
ATOM 724 O O . ILE A 1 96 ? 10.339 -5.636 -2.975 1.00 98.19 96 ILE A O 1
ATOM 728 N N . PRO A 1 97 ? 9.166 -4.089 -1.837 1.00 97.75 97 PRO A N 1
ATOM 729 C CA . PRO A 1 97 ? 10.020 -4.150 -0.658 1.00 97.75 97 PRO A CA 1
ATOM 730 C C . PRO A 1 97 ? 10.033 -5.563 -0.075 1.00 97.75 97 PRO A C 1
ATOM 732 O O . PRO A 1 97 ? 8.987 -6.198 0.086 1.00 97.75 97 PRO A O 1
ATOM 735 N N . LYS A 1 98 ? 11.222 -6.056 0.286 1.00 97.38 98 LYS A N 1
ATOM 736 C CA . LYS A 1 98 ? 11.390 -7.391 0.884 1.00 97.38 98 LYS A CA 1
ATOM 737 C C . LYS A 1 98 ? 10.597 -7.540 2.184 1.00 97.38 98 LYS A C 1
ATOM 739 O O . LYS A 1 98 ? 10.192 -8.643 2.520 1.00 97.38 98 LYS A O 1
ATOM 744 N N . GLU A 1 99 ? 10.340 -6.441 2.886 1.00 98.12 99 GLU A N 1
ATOM 745 C CA . GLU A 1 99 ? 9.586 -6.360 4.136 1.00 98.12 99 GLU A CA 1
ATOM 746 C C . GLU A 1 99 ? 8.127 -6.803 3.975 1.00 98.12 99 GLU A C 1
ATOM 748 O O . GLU A 1 99 ? 7.495 -7.163 4.964 1.00 98.12 99 GLU A O 1
ATOM 753 N N . ILE A 1 100 ? 7.597 -6.874 2.747 1.00 97.44 100 ILE A N 1
ATOM 754 C CA . ILE A 1 100 ? 6.251 -7.400 2.487 1.00 97.44 100 ILE A CA 1
ATOM 755 C C . ILE A 1 100 ? 6.074 -8.838 3.011 1.00 97.44 100 ILE A C 1
ATOM 757 O O . ILE A 1 100 ? 4.974 -9.239 3.382 1.00 97.44 100 ILE A O 1
ATOM 761 N N . VAL A 1 101 ? 7.167 -9.607 3.115 1.00 96.50 101 VAL A N 1
ATOM 762 C CA . VAL A 1 101 ? 7.168 -10.983 3.647 1.00 96.50 101 VAL A CA 1
ATOM 763 C C . VAL A 1 101 ? 6.879 -11.048 5.153 1.00 96.50 101 VAL A C 1
ATOM 765 O O . VAL A 1 101 ? 6.642 -12.134 5.696 1.00 96.50 101 VAL A O 1
ATOM 768 N N . ASN A 1 102 ? 6.914 -9.907 5.847 1.00 97.19 102 ASN A N 1
ATOM 769 C CA . ASN A 1 102 ? 6.579 -9.798 7.266 1.00 97.19 102 ASN A CA 1
ATOM 770 C C . ASN A 1 102 ? 5.064 -9.773 7.504 1.00 97.19 102 ASN A C 1
ATOM 772 O O . ASN A 1 102 ? 4.623 -10.045 8.620 1.00 97.19 102 ASN A O 1
ATOM 776 N N . LEU A 1 103 ? 4.259 -9.536 6.464 1.00 96.88 103 LEU A N 1
ATOM 777 C CA . LEU A 1 103 ? 2.800 -9.529 6.532 1.00 96.88 103 LEU A CA 1
ATOM 778 C C . LEU A 1 103 ? 2.244 -10.958 6.597 1.00 96.88 103 LEU A C 1
ATOM 780 O O . LEU A 1 103 ? 1.709 -11.492 5.629 1.00 96.88 103 LEU A O 1
ATOM 784 N N . LYS A 1 104 ? 2.380 -11.610 7.756 1.00 94.00 104 LYS A N 1
ATOM 785 C CA . LYS A 1 104 ? 2.027 -13.032 7.936 1.00 94.00 104 LYS A CA 1
ATOM 786 C C . LYS A 1 104 ? 0.539 -13.338 7.744 1.00 94.00 104 LYS A C 1
ATOM 788 O O . LYS A 1 104 ? 0.192 -14.479 7.452 1.00 94.00 104 LYS A O 1
ATOM 793 N N . ASN A 1 105 ? -0.328 -12.335 7.868 1.00 96.88 105 ASN A N 1
ATOM 794 C CA . ASN A 1 105 ? -1.774 -12.463 7.681 1.00 96.88 105 ASN A CA 1
ATOM 795 C C . ASN A 1 105 ? -2.253 -12.112 6.260 1.00 96.88 105 ASN A C 1
ATOM 797 O O . ASN A 1 105 ? -3.459 -12.160 6.005 1.00 96.88 105 ASN A O 1
ATOM 801 N N . LEU A 1 106 ? -1.342 -11.756 5.346 1.00 98.31 106 LEU A N 1
ATOM 802 C CA . LEU A 1 106 ? -1.690 -11.246 4.023 1.00 98.31 106 LEU A CA 1
ATOM 803 C C . LEU A 1 106 ? -2.305 -12.340 3.145 1.00 98.31 106 LEU A C 1
ATOM 805 O O . LEU A 1 106 ? -1.636 -13.285 2.745 1.00 98.31 106 LEU A O 1
ATOM 809 N N . ALA A 1 107 ? -3.577 -12.170 2.799 1.00 98.50 107 ALA A N 1
ATOM 810 C CA . ALA A 1 107 ? -4.329 -13.089 1.953 1.00 98.50 107 ALA A CA 1
ATOM 811 C C . ALA A 1 107 ? -4.433 -12.619 0.498 1.00 98.50 107 ALA A C 1
ATOM 813 O O . ALA A 1 107 ? -4.547 -13.448 -0.408 1.00 98.50 107 ALA A O 1
ATOM 814 N N . VAL A 1 108 ? -4.404 -11.304 0.271 1.00 98.75 108 VAL A N 1
ATOM 815 C CA . VAL A 1 108 ? -4.582 -10.685 -1.046 1.00 98.75 108 VAL A CA 1
ATOM 816 C C . VAL A 1 108 ? -3.523 -9.609 -1.257 1.00 98.75 108 VAL A C 1
ATOM 818 O O . VAL A 1 108 ? -3.481 -8.632 -0.510 1.00 98.75 108 VAL A O 1
ATOM 821 N N . LEU A 1 109 ? -2.716 -9.770 -2.305 1.00 98.69 109 LEU A N 1
ATOM 822 C CA . LEU A 1 109 ? -1.731 -8.795 -2.764 1.00 98.69 109 LEU A CA 1
ATOM 823 C C . LEU A 1 109 ? -1.944 -8.505 -4.252 1.00 98.69 109 LEU A C 1
ATOM 825 O O . LEU A 1 109 ? -1.708 -9.361 -5.107 1.00 98.69 109 LEU A O 1
ATOM 829 N N . VAL A 1 110 ? -2.401 -7.296 -4.565 1.00 98.81 110 VAL A N 1
ATOM 830 C CA . VAL A 1 110 ? -2.749 -6.882 -5.931 1.00 98.81 110 VAL A CA 1
ATOM 831 C C . VAL A 1 110 ? -1.992 -5.602 -6.270 1.00 98.81 110 VAL A C 1
ATOM 833 O O . VAL A 1 110 ? -2.271 -4.542 -5.717 1.00 98.81 110 VAL A O 1
ATOM 836 N N . LEU A 1 111 ? -1.018 -5.717 -7.168 1.00 98.75 111 LEU A N 1
ATOM 837 C CA . LEU A 1 111 ? -0.080 -4.663 -7.568 1.00 98.75 111 LEU A CA 1
ATOM 838 C C . LEU A 1 111 ? -0.044 -4.460 -9.092 1.00 98.75 111 LEU A C 1
ATOM 840 O O . LEU A 1 111 ? 0.832 -3.765 -9.608 1.00 98.75 111 LEU A O 1
ATOM 844 N N . ASN A 1 112 ? -0.947 -5.104 -9.834 1.00 98.75 112 ASN A N 1
ATOM 845 C CA . ASN A 1 112 ? -0.942 -5.054 -11.291 1.00 98.75 112 ASN A CA 1
ATOM 846 C C . ASN A 1 112 ? -1.156 -3.641 -11.839 1.00 98.75 112 ASN A C 1
ATOM 848 O O . ASN A 1 112 ? -1.758 -2.801 -11.175 1.00 98.75 112 ASN A O 1
ATOM 852 N N . ASN A 1 113 ? -0.741 -3.415 -13.085 1.00 98.69 113 ASN A N 1
ATOM 853 C CA . ASN A 1 113 ? -0.901 -2.131 -13.771 1.00 98.69 113 ASN A CA 1
ATOM 854 C C . ASN A 1 113 ? -0.181 -0.993 -13.019 1.00 98.69 113 ASN A C 1
ATOM 856 O O . ASN A 1 113 ? -0.799 -0.046 -12.541 1.00 98.69 113 ASN A O 1
ATOM 860 N N . ASN A 1 114 ? 1.130 -1.165 -12.864 1.00 98.81 114 ASN A N 1
ATOM 861 C CA . ASN A 1 114 ? 2.076 -0.211 -12.287 1.00 98.81 114 ASN A CA 1
ATOM 862 C C . ASN A 1 114 ? 3.383 -0.261 -13.111 1.00 98.81 114 ASN A C 1
ATOM 864 O O . ASN A 1 114 ? 3.460 -0.900 -14.160 1.00 98.81 114 ASN A O 1
ATOM 868 N N . THR A 1 115 ? 4.437 0.401 -12.639 1.00 98.25 115 THR A N 1
ATOM 869 C CA . THR A 1 115 ? 5.783 0.375 -13.240 1.00 98.25 115 THR A CA 1
ATOM 870 C C . THR A 1 115 ? 6.823 -0.286 -12.326 1.00 98.25 115 THR A C 1
ATOM 872 O O . THR A 1 115 ? 8.015 0.026 -12.398 1.00 98.25 115 THR A O 1
ATOM 875 N N . LEU A 1 116 ? 6.387 -1.200 -11.450 1.00 98.31 116 LEU A N 1
ATOM 876 C CA . LEU A 1 116 ? 7.270 -1.918 -10.527 1.00 98.31 116 LEU A CA 1
ATOM 877 C C . LEU A 1 116 ? 8.272 -2.781 -11.300 1.00 98.31 116 LEU A C 1
ATOM 879 O O . LEU A 1 116 ? 7.964 -3.298 -12.373 1.00 98.31 116 LEU A O 1
ATOM 883 N N . SER A 1 117 ? 9.473 -2.943 -10.760 1.00 96.94 117 SER A N 1
ATOM 884 C CA . SER A 1 117 ? 10.585 -3.633 -11.412 1.00 96.94 117 SER A CA 1
ATOM 885 C C . SER A 1 117 ? 11.384 -4.501 -10.437 1.00 96.94 117 SER A C 1
ATOM 887 O O . SER A 1 117 ? 10.960 -4.747 -9.310 1.00 96.94 117 SER A O 1
ATOM 889 N N . GLY A 1 118 ? 12.523 -5.031 -10.888 1.00 94.94 118 GLY A N 1
ATOM 890 C CA . GLY A 1 118 ? 13.363 -5.920 -10.085 1.00 94.94 118 GLY A CA 1
ATOM 891 C C . GLY A 1 118 ? 12.791 -7.332 -9.986 1.00 94.94 118 GLY A C 1
ATOM 892 O O . GLY A 1 118 ? 12.163 -7.824 -10.928 1.00 94.94 118 GLY A O 1
ATOM 893 N N . GLN A 1 119 ? 13.054 -7.996 -8.861 1.00 94.06 119 GLN A N 1
ATOM 894 C CA . GLN A 1 119 ? 12.606 -9.362 -8.590 1.00 94.06 119 GLN A CA 1
ATOM 895 C C . GLN A 1 119 ? 11.442 -9.371 -7.600 1.00 94.06 119 GLN A C 1
ATOM 897 O O . GLN A 1 119 ? 11.369 -8.552 -6.686 1.00 94.06 119 GLN A O 1
ATOM 902 N N . ILE A 1 120 ? 10.550 -10.346 -7.752 1.00 95.31 120 ILE A N 1
ATOM 903 C CA . ILE A 1 120 ? 9.534 -10.633 -6.738 1.00 95.31 120 ILE A CA 1
ATOM 904 C C . ILE A 1 120 ? 10.260 -11.206 -5.506 1.00 95.31 120 ILE A C 1
ATOM 906 O O . ILE A 1 120 ? 11.005 -12.177 -5.671 1.00 95.31 120 ILE A O 1
ATOM 910 N N . PRO A 1 121 ? 10.062 -10.658 -4.288 1.00 94.19 121 PRO A N 1
ATOM 911 C CA . PRO A 1 121 ? 10.740 -11.138 -3.091 1.00 94.19 121 PRO A CA 1
ATOM 912 C C . PRO A 1 121 ? 10.525 -12.647 -2.902 1.00 94.19 121 PRO A C 1
ATOM 914 O O . PRO A 1 121 ? 9.384 -13.071 -2.702 1.00 94.19 121 PRO A O 1
ATOM 917 N N . PRO A 1 122 ? 11.584 -13.480 -2.925 1.00 91.94 122 PRO A N 1
ATOM 918 C CA . PRO A 1 122 ? 11.436 -14.937 -2.905 1.00 91.94 122 PRO A CA 1
ATOM 919 C C . PRO A 1 122 ? 10.770 -15.440 -1.619 1.00 91.94 122 PRO A C 1
ATOM 921 O O . PRO A 1 122 ? 10.085 -16.459 -1.627 1.00 91.94 122 PRO A O 1
ATOM 924 N N . GLY A 1 123 ? 10.889 -14.687 -0.519 1.00 93.19 123 GLY A N 1
ATOM 925 C CA . GLY A 1 123 ? 10.203 -14.988 0.736 1.00 93.19 123 GLY A CA 1
ATOM 926 C C . GLY A 1 123 ? 8.671 -14.921 0.663 1.00 93.19 123 GLY A C 1
ATOM 927 O O . GLY A 1 123 ? 8.026 -15.454 1.563 1.00 93.19 123 GLY A O 1
ATOM 928 N N . LEU A 1 124 ? 8.071 -14.342 -0.391 1.00 92.69 124 LEU A N 1
ATOM 929 C CA . LEU A 1 124 ? 6.618 -14.412 -0.610 1.00 92.69 124 LEU A CA 1
ATOM 930 C C . LEU A 1 124 ? 6.134 -15.856 -0.791 1.00 92.69 124 LEU A C 1
ATOM 932 O O . LEU A 1 124 ? 5.010 -16.159 -0.405 1.00 92.69 124 LEU A O 1
ATOM 936 N N . ALA A 1 125 ? 6.990 -16.761 -1.281 1.00 89.94 125 ALA A N 1
ATOM 937 C CA . ALA A 1 125 ? 6.675 -18.187 -1.366 1.00 89.94 125 ALA A CA 1
ATOM 938 C C . ALA A 1 125 ? 6.418 -18.829 0.014 1.00 89.94 125 ALA A C 1
ATOM 940 O O . ALA A 1 125 ? 5.732 -19.843 0.101 1.00 89.94 125 ALA A O 1
ATOM 941 N N . ASN A 1 126 ? 6.927 -18.223 1.094 1.00 92.00 126 ASN A N 1
ATOM 942 C CA . ASN A 1 126 ? 6.738 -18.704 2.465 1.00 92.00 126 ASN A CA 1
ATOM 943 C C . ASN A 1 126 ? 5.506 -18.087 3.153 1.00 92.00 126 ASN A C 1
ATOM 945 O O . ASN A 1 126 ? 5.215 -18.425 4.302 1.00 92.00 126 ASN A O 1
ATOM 949 N N . VAL A 1 127 ? 4.792 -17.164 2.499 1.00 92.81 127 VAL A N 1
ATOM 950 C CA . VAL A 1 127 ? 3.565 -16.557 3.036 1.00 92.81 127 VAL A CA 1
ATOM 951 C C . VAL A 1 127 ? 2.386 -17.465 2.686 1.00 92.81 127 VAL A C 1
ATOM 953 O O . VAL A 1 127 ? 1.711 -17.286 1.679 1.00 92.81 127 VAL A O 1
ATOM 956 N N . THR A 1 128 ? 2.142 -18.469 3.529 1.00 93.50 128 THR A N 1
ATOM 957 C CA . THR A 1 128 ? 1.130 -19.519 3.297 1.00 93.50 128 THR A CA 1
ATOM 958 C C . THR A 1 128 ? -0.316 -19.024 3.327 1.00 93.50 128 THR A C 1
ATOM 960 O O . THR A 1 128 ? -1.218 -19.730 2.886 1.00 93.50 128 THR A O 1
ATOM 963 N N . THR A 1 129 ? -0.552 -17.822 3.848 1.00 97.00 129 THR A N 1
ATOM 964 C CA . THR A 1 129 ? -1.867 -17.172 3.882 1.00 97.00 129 THR A CA 1
ATOM 965 C C . THR A 1 129 ? -2.255 -16.549 2.542 1.00 97.00 129 THR A C 1
ATOM 967 O O . THR A 1 129 ? -3.443 -16.311 2.313 1.00 97.00 129 THR A O 1
ATOM 970 N N . LEU A 1 130 ? -1.291 -16.316 1.643 1.00 97.00 130 LEU A N 1
ATOM 971 C CA . LEU A 1 130 ? -1.509 -15.614 0.385 1.00 97.00 130 LEU A CA 1
ATOM 972 C C . LEU A 1 130 ? -2.301 -16.486 -0.598 1.00 97.00 130 LEU A C 1
ATOM 974 O O . LEU A 1 130 ? -1.822 -17.502 -1.091 1.00 97.00 130 LEU A O 1
ATOM 978 N N . SER A 1 131 ? -3.525 -16.058 -0.897 1.00 96.69 131 SER A N 1
ATOM 979 C CA . SER A 1 131 ? -4.479 -16.775 -1.757 1.00 96.69 131 SER A CA 1
ATOM 980 C C . SER A 1 131 ? -4.703 -16.094 -3.108 1.00 96.69 131 SER A C 1
ATOM 982 O O . SER A 1 131 ? -5.095 -16.738 -4.077 1.00 96.69 131 SER A O 1
ATOM 984 N N . SER A 1 132 ? -4.432 -14.790 -3.187 1.00 97.75 132 SER A N 1
ATOM 985 C CA . SER A 1 132 ? -4.539 -14.001 -4.409 1.00 97.75 132 SER A CA 1
ATOM 986 C C . SER A 1 132 ? -3.304 -13.126 -4.553 1.00 97.75 132 SER A C 1
ATOM 988 O O . SER A 1 132 ? -3.066 -12.242 -3.729 1.00 97.75 132 SER A O 1
ATOM 990 N N . PHE A 1 133 ? -2.553 -13.341 -5.628 1.00 97.44 133 PHE A N 1
ATOM 991 C CA . PHE A 1 133 ? -1.356 -12.579 -5.956 1.00 97.44 133 PHE A CA 1
ATOM 992 C C . PHE A 1 133 ? -1.412 -12.136 -7.416 1.00 97.44 133 PHE A C 1
ATOM 994 O O . PHE A 1 133 ? -1.439 -12.973 -8.316 1.00 97.44 133 PHE A O 1
ATOM 1001 N N . ASN A 1 134 ? -1.444 -10.824 -7.654 1.00 98.06 134 ASN A N 1
ATOM 1002 C CA . ASN A 1 134 ? -1.457 -10.274 -9.004 1.00 98.06 134 ASN A CA 1
ATOM 1003 C C . ASN A 1 134 ? -0.428 -9.155 -9.157 1.00 98.06 134 ASN A C 1
ATOM 1005 O O . ASN A 1 134 ? -0.538 -8.102 -8.534 1.00 98.06 134 ASN A O 1
ATOM 1009 N N . VAL A 1 135 ? 0.549 -9.385 -10.027 1.00 97.88 135 VAL A N 1
ATOM 1010 C CA . VAL A 1 135 ? 1.632 -8.453 -10.369 1.00 97.88 135 VAL A CA 1
ATOM 1011 C C . VAL A 1 135 ? 1.725 -8.209 -11.877 1.00 97.88 135 VAL A C 1
ATOM 1013 O O . VAL A 1 135 ? 2.730 -7.685 -12.355 1.00 97.88 135 VAL A O 1
ATOM 1016 N N . SER A 1 136 ? 0.695 -8.585 -12.643 1.00 97.88 136 SER A N 1
ATOM 1017 C CA . SER A 1 136 ? 0.684 -8.420 -14.101 1.00 97.88 136 SER A CA 1
ATOM 1018 C C . SER A 1 136 ? 0.813 -6.951 -14.518 1.00 97.88 136 SER A C 1
ATOM 1020 O O . SER A 1 136 ? 0.552 -6.045 -13.730 1.00 97.88 136 SER A O 1
ATOM 1022 N N . PHE A 1 137 ? 1.220 -6.694 -15.763 1.00 97.75 137 PHE A N 1
ATOM 1023 C CA . PHE A 1 137 ? 1.391 -5.326 -16.277 1.00 97.75 137 PHE A CA 1
ATOM 1024 C C . PHE A 1 137 ? 2.321 -4.477 -15.384 1.00 97.75 137 PHE A C 1
ATOM 1026 O O . PHE A 1 137 ? 1.947 -3.411 -14.904 1.00 97.75 137 PHE A O 1
ATOM 1033 N N . ASN A 1 138 ? 3.517 -5.015 -15.131 1.00 98.31 138 ASN A N 1
ATOM 1034 C CA . ASN A 1 138 ? 4.660 -4.375 -14.474 1.00 98.31 138 ASN A CA 1
ATOM 1035 C C . ASN A 1 138 ? 5.941 -4.734 -15.254 1.00 98.31 138 ASN A C 1
ATOM 1037 O O . ASN A 1 138 ? 5.891 -5.487 -16.227 1.00 98.31 138 ASN A O 1
ATOM 1041 N N . ASN A 1 139 ? 7.096 -4.241 -14.810 1.00 96.50 139 ASN A N 1
ATOM 1042 C CA . ASN A 1 139 ? 8.407 -4.423 -15.435 1.00 96.50 139 ASN A CA 1
ATOM 1043 C C . ASN A 1 139 ? 9.328 -5.379 -14.639 1.00 96.50 139 ASN A C 1
ATOM 1045 O O . ASN A 1 139 ? 10.516 -5.105 -14.448 1.00 96.50 139 ASN A O 1
ATOM 1049 N N . PHE A 1 140 ? 8.786 -6.484 -14.117 1.00 93.44 140 PHE A N 1
ATOM 1050 C CA . PHE A 1 140 ? 9.576 -7.465 -13.363 1.00 93.44 140 PHE A CA 1
ATOM 1051 C C . PHE A 1 140 ? 10.544 -8.229 -14.271 1.00 93.44 140 PHE A C 1
ATOM 1053 O O . PHE A 1 140 ? 10.163 -8.746 -15.322 1.00 93.44 140 PHE A O 1
ATOM 1060 N N . ALA A 1 141 ? 11.800 -8.335 -13.837 1.00 82.00 141 ALA A N 1
ATOM 1061 C CA . ALA A 1 141 ? 12.802 -9.132 -14.526 1.00 82.00 141 ALA A CA 1
ATOM 1062 C C . ALA A 1 141 ? 12.637 -10.612 -14.155 1.00 82.00 141 ALA A C 1
ATOM 1064 O O . ALA A 1 141 ? 12.491 -10.966 -12.984 1.00 82.00 141 ALA A O 1
ATOM 1065 N N . VAL A 1 142 ? 12.702 -11.496 -15.153 1.00 66.88 142 VAL A N 1
ATOM 1066 C CA . VAL A 1 142 ? 12.758 -12.945 -14.917 1.00 66.88 142 VAL A CA 1
ATOM 1067 C C . VAL A 1 142 ? 14.077 -13.275 -14.212 1.00 66.88 142 VAL A C 1
ATOM 1069 O O . VAL A 1 142 ? 15.127 -12.765 -14.609 1.00 66.88 142 VAL A O 1
ATOM 1072 N N . PHE A 1 143 ? 14.025 -14.125 -13.178 1.00 59.72 143 PHE A N 1
ATOM 1073 C CA . PHE A 1 143 ? 15.196 -14.639 -12.464 1.00 59.72 143 PHE A CA 1
ATOM 1074 C C . PHE A 1 143 ? 16.242 -15.156 -13.459 1.00 59.72 143 PHE A C 1
ATOM 1076 O O . PHE A 1 143 ? 16.138 -16.267 -13.979 1.00 59.72 143 PHE A O 1
ATOM 1083 N N . ARG A 1 144 ? 17.292 -14.370 -13.709 1.00 52.84 144 ARG A N 1
ATOM 1084 C CA . ARG A 1 144 ? 18.527 -14.907 -14.267 1.00 52.84 144 ARG A CA 1
ATOM 1085 C C . ARG A 1 144 ? 19.214 -15.618 -13.118 1.00 52.84 144 ARG A C 1
ATOM 1087 O O . ARG A 1 144 ? 19.887 -14.980 -12.315 1.00 52.84 144 ARG A O 1
ATOM 1094 N N . SER A 1 145 ? 18.974 -16.924 -13.004 1.00 44.88 145 SER A N 1
ATOM 1095 C CA . SER A 1 145 ? 19.828 -17.781 -12.190 1.00 44.88 145 SER A CA 1
ATOM 1096 C C . SER A 1 145 ? 21.263 -17.474 -12.603 1.00 44.88 145 SER A C 1
ATOM 1098 O O . SER A 1 145 ? 21.603 -17.610 -13.782 1.00 44.88 145 SER A O 1
ATOM 1100 N N . ALA A 1 146 ? 22.077 -16.987 -11.668 1.00 50.00 146 ALA A N 1
ATOM 1101 C CA . ALA A 1 146 ? 23.517 -16.946 -11.834 1.00 50.00 146 ALA A CA 1
ATOM 1102 C C . ALA A 1 146 ? 23.997 -18.402 -11.858 1.00 50.00 146 ALA A C 1
ATOM 1104 O O . ALA A 1 146 ? 24.463 -18.951 -10.863 1.00 50.00 146 ALA A O 1
ATOM 1105 N N . GLY A 1 147 ? 23.775 -19.066 -12.990 1.00 43.19 147 GLY A N 1
ATOM 1106 C CA . GLY A 1 147 ? 24.335 -20.365 -13.268 1.00 43.19 147 GLY A CA 1
ATOM 1107 C C . GLY A 1 147 ? 25.839 -20.193 -13.357 1.00 43.19 147 GLY A C 1
ATOM 1108 O O . GLY A 1 147 ? 26.345 -19.642 -14.331 1.00 43.19 147 GLY A O 1
ATOM 1109 N N . ASN A 1 148 ? 26.541 -20.689 -12.341 1.00 50.38 148 ASN A N 1
ATOM 1110 C CA . ASN A 1 148 ? 27.876 -21.239 -12.510 1.00 50.38 148 ASN A CA 1
ATOM 1111 C C . ASN A 1 148 ? 27.795 -22.337 -13.579 1.00 50.38 148 ASN A C 1
ATOM 1113 O O . ASN A 1 148 ? 27.615 -23.510 -13.273 1.00 50.38 148 ASN A O 1
ATOM 1117 N N . HIS A 1 149 ? 27.890 -21.944 -14.839 1.00 49.16 149 HIS A N 1
ATOM 1118 C CA . HIS A 1 149 ? 28.332 -22.807 -15.914 1.00 49.16 149 HIS A CA 1
ATOM 1119 C C . HIS A 1 149 ? 29.186 -21.931 -16.815 1.00 49.16 149 HIS A C 1
ATOM 1121 O O . HIS A 1 149 ? 28.688 -21.094 -17.567 1.00 49.16 149 HIS A O 1
ATOM 1127 N N . GLY A 1 150 ? 30.500 -22.084 -16.660 1.00 51.81 150 GLY A N 1
ATOM 1128 C CA . GLY A 1 150 ? 31.437 -21.664 -17.679 1.00 51.81 150 GLY A CA 1
ATOM 1129 C C . GLY A 1 150 ? 31.141 -22.482 -18.921 1.00 51.81 150 GLY A C 1
ATOM 1130 O O . GLY A 1 150 ? 31.611 -23.601 -19.032 1.00 51.81 150 GLY A O 1
ATOM 1131 N N . ASP A 1 151 ? 30.324 -21.924 -19.801 1.00 43.06 151 ASP A N 1
ATOM 1132 C CA . ASP A 1 151 ? 30.396 -22.176 -21.225 1.00 43.06 151 ASP A CA 1
ATOM 1133 C C . ASP A 1 151 ? 30.048 -20.875 -21.932 1.00 43.06 151 ASP A C 1
ATOM 1135 O O . ASP A 1 151 ? 28.922 -20.375 -21.915 1.00 43.06 151 ASP A O 1
ATOM 1139 N N . SER A 1 152 ? 31.085 -20.310 -22.540 1.00 50.16 152 SER A N 1
ATOM 1140 C CA . SER A 1 152 ? 31.023 -19.193 -23.465 1.00 50.16 152 SER A CA 1
ATOM 1141 C C . SER A 1 152 ? 30.312 -19.638 -24.745 1.00 50.16 152 SER A C 1
ATOM 1143 O O . SER A 1 152 ? 30.927 -19.793 -25.794 1.00 50.16 152 SER A O 1
ATOM 1145 N N . SER A 1 153 ? 29.001 -19.834 -24.677 1.00 43.25 153 SER A N 1
ATOM 1146 C CA . SER A 1 153 ? 28.134 -19.742 -25.846 1.00 43.25 153 SER A CA 1
ATOM 1147 C C . SER A 1 153 ? 27.234 -18.533 -25.651 1.00 43.25 153 SER A C 1
ATOM 1149 O O . SER A 1 153 ? 26.153 -18.585 -25.070 1.00 43.25 153 SER A O 1
ATOM 1151 N N . THR A 1 154 ? 27.754 -17.396 -26.114 1.00 37.97 154 THR A N 1
ATOM 1152 C CA . THR A 1 154 ? 27.018 -16.158 -26.339 1.00 37.97 154 THR A CA 1
ATOM 1153 C C . THR A 1 154 ? 25.829 -16.469 -27.244 1.00 37.97 154 THR A C 1
ATOM 1155 O O . THR A 1 154 ? 25.922 -16.369 -28.464 1.00 37.97 154 THR A O 1
ATOM 1158 N N . TYR A 1 155 ? 24.692 -16.848 -26.662 1.00 37.66 155 TYR A N 1
ATOM 1159 C CA . TYR A 1 155 ? 23.409 -16.685 -27.325 1.00 37.66 155 TYR A CA 1
ATOM 1160 C C . TYR A 1 155 ? 23.144 -15.187 -27.351 1.00 37.66 155 TYR A C 1
ATOM 1162 O O . TYR A 1 155 ? 22.522 -14.612 -26.457 1.00 37.66 155 TYR A O 1
ATOM 1170 N N . SER A 1 156 ? 23.689 -14.541 -28.378 1.00 32.97 156 SER A N 1
ATOM 1171 C CA . SER A 1 156 ? 23.276 -13.228 -28.827 1.00 32.97 156 SER A CA 1
ATOM 1172 C C . SER A 1 156 ? 21.829 -13.340 -29.296 1.00 32.97 156 SER A C 1
ATOM 1174 O O . SER A 1 156 ? 21.522 -13.377 -30.485 1.00 32.97 156 SER A O 1
ATOM 1176 N N . TYR A 1 157 ? 20.910 -13.323 -28.331 1.00 35.44 157 TYR A N 1
ATOM 1177 C CA . TYR A 1 157 ? 19.666 -12.607 -28.537 1.00 35.44 157 TYR A CA 1
ATOM 1178 C C . TYR A 1 157 ? 20.068 -11.154 -28.773 1.00 35.44 157 TYR A C 1
ATOM 1180 O O . TYR A 1 157 ? 20.194 -10.347 -27.853 1.00 35.44 157 TYR A O 1
ATOM 1188 N N . THR A 1 158 ? 20.348 -10.848 -30.037 1.00 37.94 158 THR A N 1
ATOM 1189 C CA . THR A 1 158 ? 20.127 -9.506 -30.538 1.00 37.94 158 THR A CA 1
ATOM 1190 C C . THR A 1 158 ? 18.662 -9.226 -30.224 1.00 37.94 158 THR A C 1
ATOM 1192 O O . THR A 1 158 ? 17.792 -9.997 -30.639 1.00 37.94 158 THR A O 1
ATOM 1195 N N . PRO A 1 159 ? 18.354 -8.194 -29.422 1.00 46.34 159 PRO A N 1
ATOM 1196 C CA . PRO A 1 159 ? 16.991 -7.702 -29.388 1.00 46.34 159 PRO A CA 1
ATOM 1197 C C . PRO A 1 159 ? 16.595 -7.492 -30.856 1.00 46.34 159 PRO A C 1
ATOM 1199 O O . PRO A 1 159 ? 17.421 -6.938 -31.597 1.00 46.34 159 PRO A O 1
ATOM 1202 N N . PRO A 1 160 ? 15.403 -7.920 -31.325 1.00 39.19 160 PRO A N 1
ATOM 1203 C CA . PRO A 1 160 ? 14.882 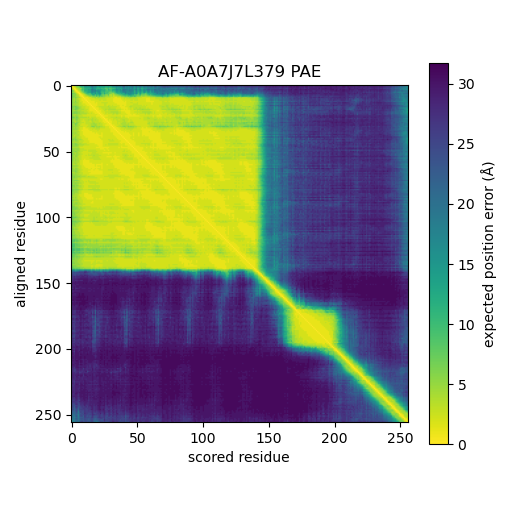-7.326 -32.550 1.00 39.19 160 PRO A CA 1
ATOM 1204 C C . PRO A 1 160 ? 14.984 -5.830 -32.296 1.00 39.19 160 PRO A C 1
ATOM 1206 O O . PRO A 1 160 ? 14.546 -5.391 -31.232 1.00 39.19 160 PRO A O 1
ATOM 1209 N N . GLY A 1 161 ? 15.760 -5.149 -33.146 1.00 35.47 161 GLY A N 1
ATOM 1210 C CA . GLY A 1 161 ? 16.496 -3.961 -32.742 1.00 35.47 161 GLY A CA 1
ATOM 1211 C C . GLY A 1 161 ? 15.671 -3.034 -31.865 1.00 35.47 161 GLY A C 1
ATOM 1212 O O . GLY A 1 161 ? 14.465 -2.875 -32.063 1.00 35.47 161 GLY A O 1
ATOM 1213 N N . SER A 1 162 ? 16.344 -2.311 -30.980 1.00 43.00 162 SER A N 1
ATOM 1214 C CA . SER A 1 162 ? 15.929 -0.939 -30.753 1.00 43.00 162 SER A CA 1
ATOM 1215 C C . SER A 1 162 ? 16.015 -0.202 -32.101 1.00 43.00 162 SER A C 1
ATOM 1217 O O . SER A 1 162 ? 16.852 0.665 -32.331 1.00 43.00 162 SER A O 1
ATOM 1219 N N . GLN A 1 163 ? 15.060 -0.479 -32.997 1.00 40.03 163 GLN A N 1
ATOM 1220 C CA . GLN A 1 163 ? 14.203 0.575 -33.470 1.00 40.03 163 GLN A CA 1
ATOM 1221 C C . GLN A 1 163 ? 13.920 1.369 -32.200 1.00 40.03 163 GLN A C 1
ATOM 1223 O O . GLN A 1 163 ? 13.086 1.012 -31.369 1.00 40.03 163 GLN A O 1
ATOM 1228 N N . SER A 1 164 ? 14.682 2.443 -32.024 1.00 44.66 164 SER A N 1
ATOM 1229 C CA . SER A 1 164 ? 14.046 3.684 -31.672 1.00 44.66 164 SER A CA 1
ATOM 1230 C C . SER A 1 164 ? 12.869 3.802 -32.639 1.00 44.66 164 SER A C 1
ATOM 1232 O O . SER A 1 164 ? 12.937 4.462 -33.671 1.00 44.66 164 SER A O 1
ATOM 1234 N N . GLN A 1 165 ? 11.763 3.139 -32.296 1.00 44.28 165 GLN A N 1
ATOM 1235 C CA . GLN A 1 165 ? 10.476 3.731 -32.475 1.00 44.28 165 GLN A CA 1
ATOM 1236 C C . GLN A 1 165 ? 10.523 4.925 -31.521 1.00 44.28 165 GLN A C 1
ATOM 1238 O O . GLN A 1 165 ? 9.902 4.964 -30.465 1.00 44.28 165 GLN A O 1
ATOM 1243 N N . ASN A 1 166 ? 11.249 5.962 -31.953 1.00 41.47 166 ASN A N 1
ATOM 1244 C CA . ASN A 1 166 ? 10.601 7.214 -32.233 1.00 41.47 166 ASN A CA 1
ATOM 1245 C C . ASN A 1 166 ? 9.267 6.838 -32.872 1.00 41.47 166 ASN A C 1
ATOM 1247 O O . ASN A 1 166 ? 9.134 6.785 -34.095 1.00 41.47 166 ASN A O 1
ATOM 1251 N N . ASN A 1 167 ? 8.297 6.533 -32.011 1.00 50.16 167 ASN A N 1
ATOM 1252 C CA . ASN A 1 167 ? 6.895 6.695 -32.268 1.00 50.16 167 ASN A CA 1
ATOM 1253 C C . ASN A 1 167 ? 6.777 8.190 -32.531 1.00 50.16 167 ASN A C 1
ATOM 1255 O O . ASN A 1 167 ? 6.342 8.974 -31.692 1.00 50.16 167 ASN A O 1
ATOM 1259 N N . ARG A 1 168 ? 7.214 8.606 -33.723 1.00 53.38 168 ARG A N 1
ATOM 1260 C CA . ARG A 1 168 ? 6.554 9.657 -34.454 1.00 53.38 168 ARG A CA 1
ATOM 1261 C C . ARG A 1 168 ? 5.164 9.084 -34.632 1.00 53.38 168 ARG A C 1
ATOM 1263 O O . ARG A 1 168 ? 4.882 8.460 -35.646 1.00 53.38 168 ARG A O 1
ATOM 1270 N N . PHE A 1 169 ? 4.345 9.206 -33.586 1.00 61.44 169 PHE A N 1
ATOM 1271 C CA . PHE A 1 169 ? 2.911 9.156 -33.728 1.00 61.44 169 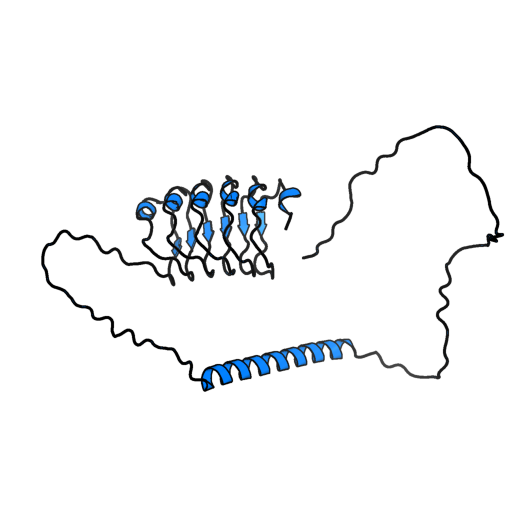PHE A CA 1
ATOM 1272 C C . PHE A 1 169 ? 2.652 9.984 -34.972 1.00 61.44 169 PHE A C 1
ATOM 1274 O O . PHE A 1 169 ? 3.066 11.152 -35.024 1.00 61.44 169 PHE A O 1
ATOM 1281 N N . ASN A 1 170 ? 2.138 9.338 -36.017 1.00 69.00 170 ASN A N 1
ATOM 1282 C CA . ASN A 1 170 ? 1.891 10.021 -37.271 1.00 69.00 170 ASN A CA 1
ATOM 1283 C C . ASN A 1 170 ? 1.101 11.267 -36.886 1.00 69.00 170 ASN A C 1
ATOM 1285 O O . ASN A 1 170 ? 0.109 11.145 -36.171 1.00 69.00 170 ASN A O 1
ATOM 1289 N N . SER A 1 171 ? 1.561 12.467 -37.249 1.00 71.31 171 SER A N 1
ATOM 1290 C CA . SER A 1 171 ? 0.945 13.713 -36.759 1.00 71.31 171 SER A CA 1
ATOM 1291 C C . SER A 1 171 ? -0.570 13.747 -37.019 1.00 71.31 171 SER A C 1
ATOM 1293 O O . SER A 1 171 ? -1.314 14.403 -36.300 1.00 71.31 171 SER A O 1
ATOM 1295 N N . ILE A 1 172 ? -1.015 12.957 -38.000 1.00 77.88 172 ILE A N 1
ATOM 1296 C CA . ILE A 1 172 ? -2.402 12.649 -38.336 1.00 77.88 172 ILE A CA 1
ATOM 1297 C C . ILE A 1 172 ? -3.147 11.907 -37.207 1.00 77.88 172 ILE A C 1
ATOM 1299 O O . ILE A 1 172 ? -4.261 12.297 -36.886 1.00 77.88 172 ILE A O 1
ATOM 1303 N N . GLU A 1 173 ? -2.574 10.885 -36.564 1.00 78.62 173 GLU A N 1
ATOM 1304 C CA . GLU A 1 173 ? -3.228 10.153 -35.464 1.00 78.62 173 GLU A CA 1
ATOM 1305 C C . GLU A 1 173 ? -3.414 11.027 -34.217 1.00 78.62 173 GLU A C 1
ATOM 1307 O O . GLU A 1 173 ? -4.495 11.033 -33.629 1.00 78.62 173 GLU A O 1
ATOM 1312 N N . ILE A 1 174 ? -2.415 11.844 -33.853 1.00 82.12 174 ILE A N 1
ATOM 1313 C CA . ILE A 1 174 ? -2.562 12.819 -32.755 1.00 82.12 174 ILE A CA 1
ATOM 1314 C C . ILE A 1 174 ? -3.608 13.882 -33.118 1.00 82.12 174 ILE A C 1
ATOM 1316 O O . ILE A 1 174 ? -4.435 14.250 -32.280 1.00 82.12 174 ILE A O 1
ATOM 1320 N N . ALA A 1 175 ? -3.616 14.364 -34.364 1.00 84.88 175 ALA A N 1
ATOM 1321 C CA . ALA A 1 175 ? -4.611 15.329 -34.824 1.00 84.88 175 ALA A CA 1
ATOM 1322 C C . ALA A 1 175 ? -6.035 14.745 -34.801 1.00 84.88 175 ALA A C 1
ATOM 1324 O O . ALA A 1 175 ? -6.970 15.424 -34.390 1.00 84.88 175 ALA A O 1
ATOM 1325 N N . LEU A 1 176 ? -6.206 13.470 -35.162 1.00 91.25 176 LEU A N 1
ATOM 1326 C CA . LEU A 1 176 ? -7.499 12.785 -35.098 1.00 91.25 176 LEU A CA 1
ATOM 1327 C C . LEU A 1 176 ? -7.978 12.617 -33.656 1.00 91.25 176 LEU A C 1
ATOM 1329 O O . LEU A 1 176 ? -9.129 12.926 -33.360 1.00 91.25 176 LEU A O 1
ATOM 1333 N N . ILE A 1 177 ? -7.102 12.190 -32.743 1.00 89.94 177 ILE A N 1
ATOM 1334 C CA . ILE A 1 177 ? -7.458 12.022 -31.326 1.00 89.94 177 ILE A CA 1
ATOM 1335 C C . ILE A 1 177 ? -7.828 13.369 -30.693 1.00 89.94 177 ILE A C 1
ATOM 1337 O O . ILE A 1 177 ? -8.830 13.460 -29.983 1.00 89.94 177 ILE A O 1
ATOM 1341 N N . THR A 1 178 ? -7.065 14.429 -30.976 1.00 89.38 178 THR A N 1
ATOM 1342 C CA . THR A 1 178 ? -7.360 15.778 -30.461 1.00 89.38 178 THR A CA 1
ATOM 1343 C C . THR A 1 178 ? -8.635 16.369 -31.069 1.00 89.38 178 THR A C 1
ATOM 1345 O O . THR A 1 178 ? -9.399 17.032 -30.371 1.00 89.38 178 THR A O 1
ATOM 1348 N N . TYR A 1 179 ? -8.927 16.085 -32.339 1.00 96.31 179 TYR A N 1
ATOM 1349 C CA . TYR A 1 179 ? -10.172 16.503 -32.981 1.00 96.31 179 TYR A CA 1
ATOM 1350 C C . TYR A 1 179 ? -11.399 15.779 -32.404 1.00 96.31 179 TYR A C 1
ATOM 1352 O O . TYR A 1 179 ? -12.401 16.417 -32.076 1.00 96.31 179 TYR A O 1
ATOM 1360 N N . VAL A 1 180 ? -11.316 14.457 -32.215 1.00 96.00 180 VAL A N 1
ATOM 1361 C CA . VAL A 1 180 ? -12.403 13.659 -31.623 1.00 96.00 180 VAL A CA 1
ATOM 1362 C C . VAL A 1 180 ? -12.669 14.086 -30.180 1.00 96.00 180 VAL A C 1
ATOM 1364 O O . VAL A 1 180 ? -13.829 14.259 -29.803 1.00 96.00 180 VAL A O 1
ATOM 1367 N N . SER A 1 181 ? -11.625 14.322 -29.378 1.00 94.38 181 SER A N 1
ATOM 1368 C CA . SER A 1 181 ? -11.802 14.783 -27.997 1.00 94.38 181 SER A CA 1
ATOM 1369 C C . SER A 1 181 ? -12.456 16.168 -27.930 1.00 94.38 181 SER A C 1
ATOM 1371 O O . SER A 1 181 ? -13.363 16.373 -27.122 1.00 94.38 181 SER A O 1
ATOM 1373 N N . ALA A 1 182 ? -12.088 17.091 -28.826 1.00 95.69 182 ALA A N 1
ATOM 1374 C CA . ALA A 1 182 ? -12.725 18.401 -28.928 1.00 95.69 182 ALA A CA 1
ATOM 1375 C C . ALA A 1 182 ? -14.218 18.295 -29.286 1.00 95.69 182 ALA A C 1
ATOM 1377 O O . ALA A 1 182 ? -15.042 18.968 -28.664 1.00 95.69 182 ALA A O 1
ATOM 1378 N N . ILE A 1 183 ? -14.590 17.416 -30.227 1.00 96.50 183 ILE A N 1
ATOM 1379 C CA . ILE A 1 183 ? -16.001 17.174 -30.574 1.00 96.50 183 ILE A CA 1
ATOM 1380 C C . ILE A 1 183 ? -16.779 16.668 -29.357 1.00 96.50 183 ILE A C 1
ATOM 1382 O O . ILE A 1 183 ? -17.861 17.180 -29.069 1.00 96.50 183 ILE A O 1
ATOM 1386 N N . VAL A 1 184 ? -16.237 15.693 -28.623 1.00 96.69 184 VAL A N 1
ATOM 1387 C CA . VAL A 1 184 ? -16.897 15.134 -27.433 1.00 96.69 184 VAL A CA 1
ATOM 1388 C C . VAL A 1 184 ? -17.133 16.217 -26.378 1.00 96.69 184 VAL A C 1
ATOM 1390 O O . VAL A 1 184 ? -18.233 16.307 -25.836 1.00 96.69 184 VAL A O 1
ATOM 1393 N N . LEU A 1 185 ? -16.154 17.093 -26.136 1.00 96.69 185 LEU A N 1
ATOM 1394 C CA . LEU A 1 185 ? -16.299 18.209 -25.195 1.00 96.69 185 LEU A CA 1
ATOM 1395 C C . LEU A 1 185 ? -17.378 19.209 -25.628 1.00 96.69 185 LEU A C 1
ATOM 1397 O O . LEU A 1 185 ? -18.172 19.646 -24.795 1.00 96.69 185 LEU A O 1
ATOM 1401 N N . VAL A 1 186 ? -17.457 19.536 -26.922 1.00 97.00 186 VAL A N 1
ATOM 1402 C CA . VAL A 1 186 ? -18.515 20.410 -27.455 1.00 97.00 186 VAL A CA 1
ATOM 1403 C C . VAL A 1 186 ? -19.887 19.762 -27.284 1.00 97.00 186 VAL A C 1
ATOM 1405 O O . VAL A 1 186 ? -20.818 20.419 -26.824 1.00 97.00 186 VAL A O 1
ATOM 1408 N N . LEU A 1 187 ? -20.025 18.470 -27.591 1.00 96.69 187 LEU A N 1
ATOM 1409 C CA . LEU A 1 187 ? -21.285 17.748 -27.412 1.00 96.69 187 LEU A CA 1
ATOM 1410 C C . LEU A 1 187 ? -21.709 17.708 -25.941 1.00 96.69 187 LEU A C 1
ATOM 1412 O O . LEU A 1 187 ? -22.874 17.961 -25.639 1.00 96.69 187 LEU A O 1
ATOM 1416 N N . LEU A 1 188 ? -20.775 17.469 -25.019 1.00 96.38 188 LEU A N 1
ATOM 1417 C CA . LEU A 1 188 ? -21.045 17.520 -23.582 1.00 96.38 188 LEU A CA 1
ATOM 1418 C C . LEU A 1 188 ? -21.473 18.922 -23.135 1.00 96.38 188 LEU A C 1
ATOM 1420 O O . LEU A 1 188 ? -22.459 19.047 -22.411 1.00 96.38 188 LEU A O 1
ATOM 1424 N N . ALA A 1 189 ? -20.806 19.978 -23.608 1.00 95.62 189 ALA A N 1
ATOM 1425 C CA . ALA A 1 189 ? -21.188 21.358 -23.313 1.00 95.62 189 ALA A CA 1
ATOM 1426 C C . ALA A 1 189 ? -22.595 21.690 -23.840 1.00 95.62 189 ALA A C 1
ATOM 1428 O O . ALA A 1 189 ? -23.386 22.314 -23.132 1.00 95.62 189 ALA A O 1
ATOM 1429 N N . LEU A 1 190 ? -22.943 21.223 -25.043 1.00 96.56 190 LEU A N 1
ATOM 1430 C CA . LEU A 1 190 ? -24.282 21.380 -25.613 1.00 96.56 190 LEU A CA 1
ATOM 1431 C C . LEU A 1 190 ? -25.336 20.597 -24.828 1.00 96.56 190 LEU A C 1
ATOM 1433 O O . LEU A 1 190 ? -26.424 21.119 -24.601 1.00 96.56 190 LEU A O 1
ATOM 1437 N N . ILE A 1 191 ? -25.024 19.382 -24.371 1.00 95.75 191 ILE A N 1
ATOM 1438 C CA . ILE A 1 191 ? -25.913 18.597 -23.506 1.00 95.75 191 ILE A CA 1
ATOM 1439 C C . ILE A 1 191 ? -26.123 19.326 -22.176 1.00 95.75 191 ILE A C 1
ATOM 1441 O O . ILE A 1 191 ? -27.263 19.499 -21.756 1.00 95.75 191 ILE A O 1
ATOM 1445 N N . ILE A 1 192 ? -25.061 19.819 -21.536 1.00 94.12 192 ILE A N 1
ATOM 1446 C CA . ILE A 1 192 ? -25.153 20.590 -20.287 1.00 94.12 192 ILE A CA 1
ATOM 1447 C C . ILE A 1 192 ? -25.986 21.857 -20.498 1.00 94.12 192 ILE A C 1
ATOM 1449 O O . ILE A 1 192 ? -26.893 22.130 -19.713 1.00 94.12 192 ILE A O 1
ATOM 1453 N N . LEU A 1 193 ? -25.750 22.601 -21.581 1.00 92.88 193 LEU A N 1
ATOM 1454 C CA . LEU A 1 193 ? -26.526 23.790 -21.930 1.00 92.88 193 LEU A CA 1
ATOM 1455 C C . LEU A 1 193 ? -27.991 23.446 -22.217 1.00 92.88 193 LEU A C 1
ATOM 1457 O O . LEU A 1 193 ? -28.898 24.172 -21.818 1.00 92.88 193 LEU A O 1
ATOM 1461 N N . PHE A 1 194 ? -28.255 22.321 -22.871 1.00 93.12 194 PHE A N 1
ATOM 1462 C CA . PHE A 1 194 ? -29.605 21.827 -23.106 1.00 93.12 194 PHE A CA 1
ATOM 1463 C C . PHE A 1 194 ? -30.313 21.464 -21.794 1.00 93.12 194 PHE A C 1
ATOM 1465 O O . PHE A 1 194 ? -31.475 21.811 -21.589 1.00 93.12 194 PHE A O 1
ATOM 1472 N N . LEU A 1 195 ? -29.612 20.820 -20.862 1.00 87.25 195 LEU A N 1
ATOM 1473 C CA . LEU A 1 195 ? -30.132 20.526 -19.526 1.00 87.25 195 LEU A CA 1
ATOM 1474 C C . LEU A 1 195 ? -30.368 21.813 -18.719 1.00 87.25 195 LEU A C 1
ATOM 1476 O O . LEU A 1 195 ? -31.382 21.936 -18.030 1.00 87.25 195 LEU A O 1
ATOM 1480 N N . TYR A 1 196 ? -29.484 22.799 -18.862 1.00 83.75 196 TYR A N 1
ATOM 1481 C CA . TYR A 1 196 ? -29.603 24.113 -18.237 1.00 83.75 196 TYR A CA 1
ATOM 1482 C C . TYR A 1 196 ? -30.792 24.912 -18.797 1.00 83.75 196 TYR A C 1
ATOM 1484 O O . TYR A 1 196 ? -31.623 25.416 -18.046 1.00 83.75 196 TYR A O 1
ATOM 1492 N N . THR A 1 197 ? -30.959 24.947 -20.120 1.00 79.69 197 THR A N 1
ATOM 1493 C CA . THR A 1 197 ? -32.090 25.615 -20.790 1.00 79.69 197 THR A CA 1
ATOM 1494 C C . THR A 1 197 ? -33.419 24.9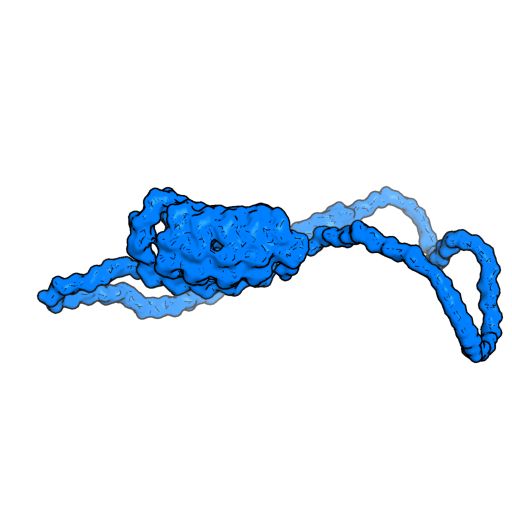02 -20.547 1.00 79.69 197 THR A C 1
ATOM 1496 O O . THR A 1 197 ? -34.458 25.557 -20.463 1.00 79.69 197 THR A O 1
ATOM 1499 N N . ARG A 1 198 ? -33.411 23.579 -20.341 1.00 76.31 198 ARG A N 1
ATOM 1500 C CA . ARG A 1 198 ? -34.592 22.836 -19.878 1.00 76.31 198 ARG A CA 1
ATOM 1501 C C . ARG A 1 198 ? -35.006 23.203 -18.455 1.00 76.31 198 ARG A C 1
ATOM 1503 O O . ARG A 1 198 ? -36.206 23.230 -18.189 1.00 76.31 198 ARG A O 1
ATOM 1510 N N . LYS A 1 199 ? -34.060 23.532 -17.567 1.00 69.81 199 LYS A N 1
ATOM 1511 C CA . LYS A 1 199 ? -34.378 24.078 -16.235 1.00 69.81 199 LYS A CA 1
ATOM 1512 C C . LYS A 1 199 ? -34.933 25.507 -16.294 1.00 69.81 199 LYS A C 1
ATOM 1514 O O . LYS A 1 199 ? -35.715 25.875 -15.425 1.00 69.81 199 LYS A O 1
ATOM 1519 N N . CYS A 1 200 ? -34.603 26.274 -17.333 1.00 50.06 200 CYS A N 1
ATOM 1520 C CA . CYS A 1 200 ? -35.013 27.671 -17.499 1.00 50.06 200 CYS A CA 1
ATOM 1521 C C . CYS A 1 200 ? -36.218 27.878 -18.435 1.00 50.06 200 CYS A C 1
ATOM 1523 O O . CYS A 1 200 ? -36.306 28.921 -19.079 1.00 50.06 200 CYS A O 1
ATOM 1525 N N . LYS A 1 201 ? -37.173 26.939 -18.523 1.00 48.50 201 LYS A N 1
ATOM 1526 C CA . LYS A 1 201 ? -38.496 27.250 -19.098 1.00 48.50 201 LYS A CA 1
ATOM 1527 C C . LYS A 1 201 ? -39.406 27.857 -18.017 1.00 48.50 201 LYS A C 1
ATOM 1529 O O . LYS A 1 201 ? -39.921 27.106 -17.187 1.00 48.50 201 LYS A O 1
ATOM 1534 N N . PRO A 1 202 ? -39.646 29.181 -18.004 1.00 47.56 202 PRO A N 1
ATOM 1535 C CA . PRO A 1 202 ? -40.614 29.783 -17.098 1.00 47.56 202 PRO A CA 1
ATOM 1536 C C . PRO A 1 202 ? -42.047 29.418 -17.504 1.00 47.56 202 PRO A C 1
ATOM 1538 O O . PRO A 1 202 ? -42.403 29.400 -18.684 1.00 47.56 202 PRO A O 1
ATOM 1541 N N . LYS A 1 203 ? -42.892 29.171 -16.496 1.00 46.88 203 LYS A N 1
ATOM 1542 C CA . LYS A 1 203 ? -44.355 29.165 -16.623 1.00 46.88 203 LYS A CA 1
ATOM 1543 C C . LYS A 1 203 ? -44.796 30.510 -17.208 1.00 46.88 203 LYS A C 1
ATOM 1545 O O . LYS A 1 203 ? -44.670 31.544 -16.561 1.00 46.88 203 LYS A O 1
ATOM 1550 N N . SER A 1 204 ? -45.337 30.494 -18.418 1.00 47.38 204 SER A N 1
ATOM 1551 C CA . SER A 1 204 ? -45.986 31.653 -19.022 1.00 47.38 204 SER A CA 1
ATOM 1552 C C . SER A 1 204 ? -47.275 32.001 -18.271 1.00 47.38 204 SER A C 1
ATOM 1554 O O . SER A 1 204 ? -48.201 31.187 -18.243 1.00 47.38 204 SER A O 1
ATOM 1556 N N . ARG A 1 205 ? -47.379 33.225 -17.742 1.00 45.50 205 ARG A N 1
ATOM 1557 C CA . ARG A 1 205 ? -48.662 33.927 -17.579 1.00 45.50 205 ARG A CA 1
ATOM 1558 C C . ARG A 1 205 ? -48.473 35.451 -17.641 1.00 45.50 205 ARG A C 1
ATOM 1560 O O . ARG A 1 205 ? -48.031 36.071 -16.690 1.00 45.50 205 ARG A O 1
ATOM 1567 N N . VAL A 1 206 ? -48.776 35.973 -18.830 1.00 43.56 206 VAL A N 1
ATOM 1568 C CA . VAL A 1 206 ? -49.588 37.164 -19.147 1.00 43.56 206 VAL A CA 1
ATOM 1569 C C . VAL A 1 206 ? -49.414 38.429 -18.286 1.00 43.56 206 VAL A C 1
ATOM 1571 O O . VAL A 1 206 ? -49.943 38.508 -17.186 1.00 43.56 206 VAL A O 1
ATOM 1574 N N . GLY A 1 207 ? -48.857 39.468 -18.924 1.00 39.62 207 GLY A N 1
ATOM 1575 C CA . GLY A 1 207 ? -49.506 40.784 -19.035 1.00 39.62 207 GLY A CA 1
ATOM 1576 C C . GLY A 1 207 ? -49.060 41.901 -18.086 1.00 39.62 207 GLY A C 1
ATOM 1577 O O . GLY A 1 207 ? -49.415 41.894 -16.916 1.00 39.62 207 GLY A O 1
ATOM 1578 N N . GLY A 1 208 ? -48.445 42.947 -18.656 1.00 38.88 208 GLY A N 1
ATOM 1579 C CA . GLY A 1 208 ? -48.701 44.331 -18.231 1.00 38.88 208 GLY A CA 1
ATOM 1580 C C . GLY A 1 208 ? -47.543 45.122 -17.611 1.00 38.88 208 GLY A C 1
ATOM 1581 O O . GLY A 1 208 ? -47.292 45.025 -16.421 1.00 38.88 208 GLY A O 1
ATOM 1582 N N . SER A 1 209 ? -46.951 45.998 -18.434 1.00 38.38 209 SER A N 1
ATOM 1583 C CA . SER A 1 209 ? -46.538 47.379 -18.113 1.00 38.38 209 SER A CA 1
ATOM 1584 C C . SER A 1 209 ? -45.569 47.628 -16.938 1.00 38.38 209 SER A C 1
ATOM 1586 O O . SER A 1 209 ? -45.944 47.815 -15.788 1.00 38.38 209 SER A O 1
ATOM 1588 N N . GLU A 1 210 ? -44.288 47.726 -17.294 1.00 49.72 210 GLU A N 1
ATOM 1589 C CA . GLU A 1 210 ? -43.431 48.906 -17.091 1.00 49.72 210 GLU A CA 1
ATOM 1590 C C . GLU A 1 210 ? -43.779 49.874 -15.934 1.00 49.72 210 GLU A C 1
ATOM 1592 O O . GLU A 1 210 ? -44.622 50.754 -16.079 1.00 49.72 210 GLU A O 1
ATOM 1597 N N . ARG A 1 211 ? -43.023 49.802 -14.826 1.00 36.78 211 ARG A N 1
ATOM 1598 C CA . ARG A 1 211 ? -42.333 50.964 -14.218 1.00 36.78 211 ARG A CA 1
ATOM 1599 C C . ARG A 1 211 ? -41.495 50.562 -13.002 1.00 36.78 211 ARG A C 1
ATOM 1601 O O . ARG A 1 211 ? -42.001 50.031 -12.019 1.00 36.78 211 ARG A O 1
ATOM 1608 N N . ARG A 1 212 ? -40.207 50.896 -13.110 1.00 43.12 212 ARG A N 1
ATOM 1609 C CA . ARG A 1 212 ? -39.211 51.189 -12.064 1.00 43.12 212 ARG A CA 1
ATOM 1610 C C . ARG A 1 212 ? -39.797 51.259 -10.641 1.00 43.12 212 ARG A C 1
ATOM 1612 O O . ARG A 1 212 ? -40.545 52.185 -10.336 1.00 43.12 212 ARG A O 1
ATOM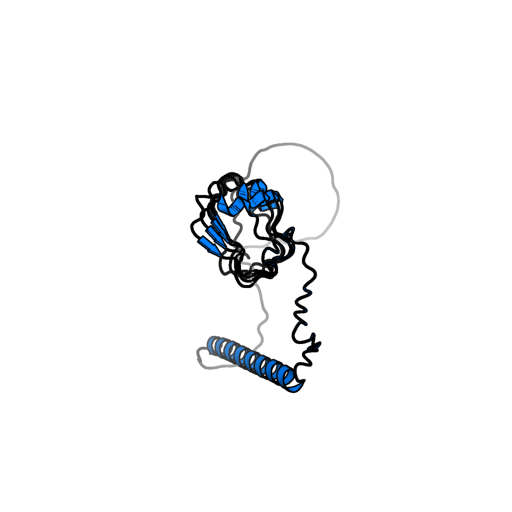 1619 N N . ARG A 1 213 ? -39.410 50.328 -9.765 1.00 36.72 213 ARG A N 1
ATOM 1620 C CA . ARG A 1 213 ? -39.544 50.488 -8.311 1.00 36.72 213 ARG A CA 1
ATOM 1621 C C . ARG A 1 213 ? -38.223 50.149 -7.642 1.00 36.72 213 ARG A C 1
ATOM 1623 O O . ARG A 1 213 ? -37.648 49.090 -7.873 1.00 36.72 213 ARG A O 1
ATOM 1630 N N . GLU A 1 214 ? -37.745 51.131 -6.896 1.00 38.16 214 GLU A N 1
ATOM 1631 C CA . GLU A 1 214 ? -36.587 51.077 -6.022 1.00 38.16 214 GLU A CA 1
ATOM 1632 C C . GLU A 1 214 ? -36.742 49.943 -5.006 1.00 38.16 214 GLU A C 1
ATOM 1634 O O . GLU A 1 214 ? -37.840 49.651 -4.532 1.00 38.16 214 GLU A O 1
ATOM 1639 N N . VAL A 1 215 ? -35.625 49.295 -4.684 1.00 37.09 215 VAL A N 1
ATOM 1640 C CA . VAL A 1 215 ? -35.550 48.303 -3.614 1.00 37.09 215 VAL A CA 1
ATOM 1641 C C . VAL A 1 215 ? -35.571 49.059 -2.289 1.00 37.09 215 VAL A C 1
ATOM 1643 O O . VAL A 1 215 ? -34.554 49.587 -1.851 1.00 37.09 215 VAL A O 1
ATOM 1646 N N . THR A 1 216 ? -36.739 49.128 -1.656 1.00 30.69 216 THR A N 1
ATOM 1647 C CA . THR A 1 216 ? -36.870 49.510 -0.247 1.00 30.69 216 THR A CA 1
ATOM 1648 C C . THR A 1 216 ? -36.855 48.226 0.578 1.00 30.69 216 THR A C 1
ATOM 1650 O O . THR A 1 216 ? -37.816 47.458 0.562 1.00 30.69 216 THR A O 1
ATOM 1653 N N . VAL A 1 217 ? -35.745 47.956 1.267 1.00 34.91 217 VAL A N 1
ATOM 1654 C CA . VAL A 1 217 ? -35.698 46.923 2.310 1.00 34.91 217 VAL A CA 1
ATOM 1655 C C . VAL A 1 217 ? -36.339 47.531 3.553 1.00 34.91 217 VAL A C 1
ATOM 1657 O O . VAL A 1 217 ? -35.748 48.397 4.193 1.00 34.91 217 VAL A O 1
ATOM 1660 N N . PHE A 1 218 ? -37.564 47.118 3.871 1.00 33.19 218 PHE A N 1
ATOM 1661 C CA . PHE A 1 218 ? -38.171 47.413 5.164 1.00 33.19 218 PHE A CA 1
ATOM 1662 C C . PHE A 1 218 ? -37.605 46.431 6.192 1.00 33.19 218 PHE A C 1
ATOM 1664 O O . PHE A 1 218 ? -37.846 45.228 6.107 1.00 33.19 218 PHE A O 1
ATOM 1671 N N . ALA A 1 219 ? -36.818 46.959 7.131 1.00 36.25 219 ALA A N 1
ATOM 1672 C CA . ALA A 1 219 ? -36.543 46.297 8.395 1.00 36.25 219 ALA A CA 1
ATOM 1673 C C . ALA A 1 219 ? -37.858 46.243 9.174 1.00 36.25 219 ALA A C 1
ATOM 1675 O O . ALA A 1 219 ? -38.485 47.275 9.428 1.00 36.25 219 ALA A O 1
ATOM 1676 N N . ASP A 1 220 ? -38.301 45.031 9.473 1.00 33.72 220 ASP A N 1
ATOM 1677 C CA . ASP A 1 220 ? -39.486 44.810 10.273 1.00 33.72 220 ASP A CA 1
ATOM 1678 C C . ASP A 1 220 ? -39.182 45.140 11.743 1.00 33.72 220 ASP A C 1
ATOM 1680 O O . ASP A 1 220 ? -38.096 44.857 12.253 1.00 33.72 220 ASP A O 1
ATOM 1684 N N . ILE A 1 221 ? -40.212 45.666 12.404 1.00 39.94 221 ILE A N 1
ATOM 1685 C CA . ILE A 1 221 ? -40.375 45.848 13.851 1.00 39.94 221 ILE A CA 1
ATOM 1686 C C . ILE A 1 221 ? -39.701 47.090 14.485 1.00 39.94 221 ILE A C 1
ATOM 1688 O O . ILE A 1 221 ? -38.668 47.025 15.140 1.00 39.94 221 ILE A O 1
ATOM 1692 N N . GLY A 1 222 ? -40.431 48.212 14.417 1.00 32.06 222 GLY A N 1
ATOM 1693 C CA . GLY A 1 222 ? -40.924 48.864 15.642 1.00 32.06 222 GLY A CA 1
ATOM 1694 C C . GLY A 1 222 ? -40.136 50.032 16.255 1.00 32.06 222 GLY A C 1
ATOM 1695 O O . GLY A 1 222 ? -39.455 49.833 17.248 1.00 32.06 222 GLY A O 1
ATOM 1696 N N . VAL A 1 223 ? -40.445 51.255 15.787 1.00 36.31 223 VAL A N 1
ATOM 1697 C CA . VAL A 1 223 ? -40.539 52.521 16.570 1.00 36.31 223 VAL A CA 1
ATOM 1698 C C . VAL A 1 223 ? -39.208 53.121 17.103 1.00 36.31 223 VAL A C 1
ATOM 1700 O O . VAL A 1 223 ? -38.287 52.408 17.479 1.00 36.31 223 VAL A O 1
ATOM 1703 N N . PRO A 1 224 ? -39.045 54.461 17.035 1.00 31.48 224 PRO A N 1
ATOM 1704 C CA . PRO A 1 224 ? -37.820 55.098 16.568 1.00 31.48 224 PRO A CA 1
ATOM 1705 C C . PRO A 1 224 ? -36.906 55.529 17.713 1.00 31.48 224 PRO A C 1
ATOM 1707 O O . PRO A 1 224 ? -37.382 55.968 18.756 1.00 31.48 224 PRO A O 1
ATOM 1710 N N . LEU A 1 225 ? -35.595 55.537 17.468 1.00 31.11 225 LEU A N 1
ATOM 1711 C CA . LEU A 1 225 ? -34.673 56.343 18.262 1.00 31.11 225 LEU A CA 1
ATOM 1712 C C . LEU A 1 225 ? -33.831 57.222 17.339 1.00 31.11 225 LEU A C 1
ATOM 1714 O O . LEU A 1 225 ? -33.059 56.769 16.497 1.00 31.11 225 LEU A O 1
ATOM 1718 N N . THR A 1 226 ? -34.083 58.514 17.497 1.00 33.03 226 THR A N 1
ATOM 1719 C CA . THR A 1 226 ? -33.364 59.663 16.966 1.00 33.03 226 THR A CA 1
ATOM 1720 C C . THR A 1 226 ? -31.890 59.610 17.362 1.00 33.03 226 THR A C 1
ATOM 1722 O O . THR A 1 226 ? -31.581 59.484 18.544 1.00 33.03 226 THR A O 1
ATOM 1725 N N . PHE A 1 227 ? -30.985 59.766 16.396 1.00 31.84 227 PHE A N 1
ATOM 1726 C CA . PHE A 1 227 ? -29.582 60.071 16.670 1.00 31.84 227 PHE A CA 1
ATOM 1727 C C . PHE A 1 227 ? -29.383 61.585 16.597 1.00 31.84 227 PHE A C 1
ATOM 1729 O O . PHE A 1 227 ? -29.318 62.154 15.508 1.00 31.84 227 PHE A O 1
ATOM 1736 N N . GLU A 1 228 ? -29.281 62.231 17.758 1.00 34.78 228 GLU A N 1
ATOM 1737 C CA . GLU A 1 228 ? -28.544 63.486 17.871 1.00 34.78 228 GLU A CA 1
ATOM 1738 C C . GLU A 1 228 ? -27.066 63.178 18.111 1.00 34.78 228 GLU A C 1
ATOM 1740 O O . GLU A 1 228 ? -26.684 62.266 18.843 1.00 34.78 228 GLU A O 1
ATOM 1745 N N . ASN A 1 229 ? -26.251 63.936 17.393 1.00 32.72 229 ASN A N 1
ATOM 1746 C CA . ASN A 1 229 ? -24.802 63.908 17.393 1.00 32.72 229 ASN A CA 1
ATOM 1747 C C . ASN A 1 229 ? -24.230 64.498 18.696 1.00 32.72 229 ASN A C 1
ATOM 1749 O O . ASN A 1 229 ? -24.908 65.246 19.392 1.00 32.72 229 ASN A O 1
ATOM 1753 N N . VAL A 1 230 ? -22.917 64.300 18.860 1.00 33.88 230 VAL A N 1
ATOM 1754 C CA . VAL A 1 230 ? -21.959 65.027 19.723 1.00 33.88 230 VAL A CA 1
ATOM 1755 C C . VAL A 1 230 ? -21.467 64.249 20.954 1.00 33.88 230 VAL A C 1
ATOM 1757 O O . VAL A 1 230 ? -22.078 64.237 22.010 1.00 33.88 230 VAL A O 1
ATOM 1760 N N . GLY A 1 231 ? -20.261 63.692 20.805 1.00 31.11 231 GLY A N 1
ATOM 1761 C CA . GLY A 1 231 ? -19.082 64.204 21.511 1.00 31.11 231 GLY A CA 1
ATOM 1762 C C . GLY A 1 231 ? -18.848 63.846 22.987 1.00 31.11 231 GLY A C 1
ATOM 1763 O O . GLY A 1 231 ? -19.564 64.284 23.873 1.00 31.11 231 GLY A O 1
ATOM 1764 N N . VAL A 1 232 ? -17.644 63.298 23.199 1.00 32.44 232 VAL A N 1
ATOM 1765 C CA . VAL A 1 232 ? -16.725 63.546 24.331 1.00 32.44 232 VAL A CA 1
ATOM 1766 C C . VAL A 1 232 ? -16.800 62.611 25.558 1.00 32.44 232 VAL A C 1
ATOM 1768 O O . VAL A 1 232 ? -17.819 62.440 26.211 1.00 32.44 232 VAL A O 1
ATOM 1771 N N . SER A 1 233 ? -15.597 62.133 25.915 1.00 30.58 233 SER A N 1
ATOM 1772 C CA . SER A 1 233 ? -15.095 61.668 27.224 1.00 30.58 233 SER A CA 1
ATOM 1773 C C . SER A 1 233 ? -15.447 60.266 27.757 1.00 30.58 233 SER A C 1
ATOM 1775 O O . SER A 1 233 ? -16.551 59.983 28.196 1.00 30.58 233 SER A O 1
ATOM 1777 N N . MET A 1 234 ? -14.400 59.431 27.834 1.00 33.28 234 MET A N 1
ATOM 1778 C CA . MET A 1 234 ? -14.108 58.518 28.960 1.00 33.28 234 MET A CA 1
ATOM 1779 C C . MET A 1 234 ? -14.005 59.325 30.278 1.00 33.28 234 MET A C 1
ATOM 1781 O O . MET A 1 234 ? -13.544 60.467 30.189 1.00 33.28 234 MET A O 1
ATOM 1785 N N . PRO A 1 235 ? -14.314 58.783 31.485 1.00 43.09 235 PRO A N 1
ATOM 1786 C CA . PRO A 1 235 ? -13.577 57.628 32.028 1.00 43.09 235 PRO A CA 1
ATOM 1787 C C . PRO A 1 235 ? -14.309 56.693 33.032 1.00 43.09 235 PRO A C 1
ATOM 1789 O O . PRO A 1 235 ? -15.395 56.970 33.518 1.00 43.09 235 PRO A O 1
ATOM 1792 N N . ALA A 1 236 ? -13.568 55.637 33.400 1.00 31.05 236 ALA A N 1
ATOM 1793 C CA . ALA A 1 236 ? -13.471 55.011 34.728 1.00 31.05 236 ALA A CA 1
ATOM 1794 C C . ALA A 1 236 ? -14.520 53.984 35.232 1.00 31.05 236 ALA A C 1
ATOM 1796 O O . ALA A 1 236 ? -15.660 54.289 35.553 1.00 31.05 236 ALA A O 1
ATOM 1797 N N . THR A 1 237 ? -13.950 52.802 35.517 1.00 33.09 237 THR A N 1
ATOM 1798 C CA . THR A 1 237 ? -14.089 51.950 36.720 1.00 33.09 237 THR A CA 1
ATOM 1799 C C . THR A 1 237 ? -15.195 50.895 36.853 1.00 33.09 237 THR A C 1
ATOM 1801 O O . THR A 1 237 ? -16.379 51.192 36.870 1.00 33.09 237 THR A O 1
ATOM 1804 N N . ALA A 1 238 ? -14.679 49.696 37.167 1.00 31.12 238 ALA A N 1
ATOM 1805 C CA . ALA A 1 238 ? -15.113 48.746 38.194 1.00 31.12 238 ALA A CA 1
ATOM 1806 C C . ALA A 1 238 ? -16.156 47.664 37.851 1.00 31.12 238 ALA A C 1
ATOM 1808 O O . ALA A 1 238 ? -17.337 47.926 37.689 1.00 31.12 238 ALA A O 1
ATOM 1809 N N . SER A 1 239 ? -15.636 46.433 37.939 1.00 30.83 239 SER A N 1
ATOM 1810 C CA . SER A 1 239 ? -16.174 45.289 38.686 1.00 30.83 239 SER A CA 1
ATOM 1811 C C . SER A 1 239 ? -17.422 44.568 38.159 1.00 30.83 239 SER A C 1
ATOM 1813 O O . SER A 1 239 ? -18.529 45.083 38.193 1.00 30.83 239 SER A O 1
ATOM 1815 N N . GLU A 1 240 ? -17.188 43.276 37.899 1.00 34.25 240 GLU A N 1
ATOM 1816 C CA . GLU A 1 240 ? -17.906 42.140 38.503 1.00 34.25 240 GLU A CA 1
ATOM 1817 C C . GLU A 1 240 ? -18.964 41.357 37.697 1.00 34.25 240 GLU A C 1
ATOM 1819 O O . GLU A 1 240 ? -19.946 41.906 37.212 1.00 34.25 240 GLU A O 1
ATOM 1824 N N . VAL A 1 241 ? -18.762 40.022 37.744 1.00 32.41 241 VAL A N 1
ATOM 1825 C CA . VAL A 1 241 ? -19.735 38.902 37.656 1.00 32.41 241 VAL A CA 1
ATOM 1826 C C . VAL A 1 241 ? -20.307 38.600 36.258 1.00 32.41 241 VAL A C 1
ATOM 1828 O O . VAL A 1 241 ? -20.772 39.489 35.566 1.00 32.41 241 VAL A O 1
ATOM 1831 N N . ALA A 1 242 ? -20.414 37.369 35.754 1.00 31.62 242 ALA A N 1
ATOM 1832 C CA . ALA A 1 242 ? -19.901 36.036 36.065 1.00 31.62 242 ALA A CA 1
ATOM 1833 C C . ALA A 1 242 ? -20.274 35.117 34.879 1.00 31.62 242 ALA A C 1
ATOM 1835 O O . ALA A 1 242 ? -21.170 35.439 34.100 1.00 31.62 242 ALA A O 1
ATOM 1836 N N . ASP A 1 243 ? -19.564 33.992 34.782 1.00 32.88 243 ASP A N 1
ATOM 1837 C CA . ASP A 1 243 ? -20.022 32.665 34.352 1.00 32.88 243 ASP A CA 1
ATOM 1838 C C . ASP A 1 243 ? -21.151 32.552 33.323 1.00 32.88 243 ASP A C 1
ATOM 1840 O O . ASP A 1 243 ? -22.323 32.691 33.655 1.00 32.88 243 ASP A O 1
ATOM 1844 N N . LEU A 1 244 ? -20.801 32.082 32.122 1.00 29.55 244 LEU A N 1
ATOM 1845 C CA . LEU A 1 244 ? -21.594 31.083 31.399 1.00 29.55 244 LEU A CA 1
ATOM 1846 C C . LEU A 1 244 ? -20.736 30.460 30.284 1.00 29.55 244 LEU A C 1
ATOM 1848 O O . LEU A 1 244 ? -20.400 31.109 29.294 1.00 29.55 244 LEU A O 1
ATOM 1852 N N . GLU A 1 245 ? -20.366 29.189 30.464 1.00 47.47 245 GLU A N 1
ATOM 1853 C CA . GLU A 1 245 ? -19.846 28.335 29.391 1.00 47.47 245 GLU A CA 1
ATOM 1854 C C . GLU A 1 245 ? -20.802 28.315 28.186 1.00 47.47 245 GLU A C 1
ATOM 1856 O O . GLU A 1 245 ? -22.023 28.300 28.373 1.00 47.47 245 GLU A O 1
ATOM 1861 N N . PRO A 1 246 ? -20.291 28.124 26.958 1.00 38.47 246 PRO A N 1
ATOM 1862 C CA . PRO A 1 246 ? -21.066 27.496 25.911 1.00 38.47 246 PRO A CA 1
ATOM 1863 C C . PRO A 1 246 ? -20.531 26.097 25.607 1.00 38.47 246 PRO A C 1
ATOM 1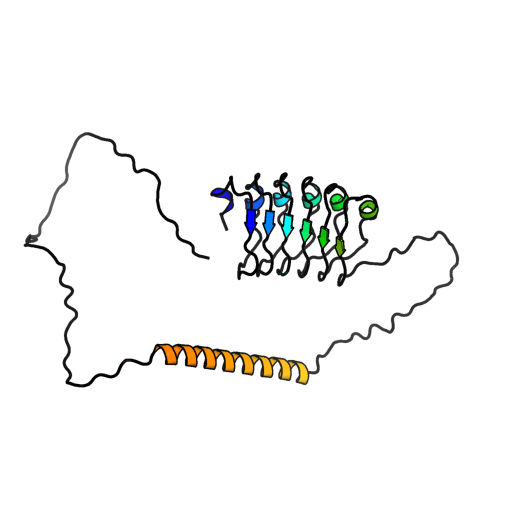865 O O . PRO A 1 246 ? -19.446 25.899 25.055 1.00 38.47 246 PRO A O 1
ATOM 1868 N N . LEU A 1 247 ? -21.394 25.138 25.931 1.00 31.27 247 LEU A N 1
ATOM 1869 C CA . LEU A 1 247 ? -21.448 23.789 25.401 1.00 31.27 247 LEU A CA 1
ATOM 1870 C C . LEU A 1 247 ? -21.114 23.745 23.905 1.00 31.27 247 LEU A C 1
ATOM 1872 O O . LEU A 1 247 ? -21.758 24.352 23.049 1.00 31.27 247 LEU A O 1
ATOM 1876 N N . THR A 1 248 ? -20.124 22.911 23.627 1.00 41.41 248 THR A N 1
ATOM 1877 C CA . THR A 1 248 ? -19.868 22.216 22.374 1.00 41.41 248 THR A CA 1
ATOM 1878 C C . THR A 1 248 ? -21.154 21.721 21.716 1.00 41.41 248 THR A C 1
ATOM 1880 O O . THR A 1 248 ? -21.803 20.800 22.206 1.00 41.41 248 THR A O 1
ATOM 1883 N N . ARG A 1 249 ? -21.482 22.299 20.556 1.00 38.91 249 ARG A N 1
ATOM 1884 C CA . ARG A 1 249 ? -22.118 21.641 19.398 1.00 38.91 249 ARG A CA 1
ATOM 1885 C C . ARG A 1 249 ? -22.279 22.674 18.288 1.00 38.91 249 ARG A C 1
ATOM 1887 O O . ARG A 1 249 ? -23.327 23.297 18.152 1.00 38.91 249 ARG A O 1
ATOM 1894 N N . LEU A 1 250 ? -21.235 22.837 17.478 1.00 32.44 250 LEU A N 1
ATOM 1895 C CA . LEU A 1 250 ? -21.369 23.508 16.193 1.00 32.44 250 LEU A CA 1
ATOM 1896 C C . LEU A 1 250 ? -21.152 22.505 15.064 1.00 32.44 250 LEU A C 1
ATOM 1898 O O . LEU A 1 250 ? -20.115 21.855 14.960 1.00 32.44 250 LEU A O 1
ATOM 1902 N N . ASN A 1 251 ? -22.203 22.399 14.258 1.00 40.16 251 ASN A N 1
ATOM 1903 C CA . ASN A 1 251 ? -22.217 21.912 12.891 1.00 40.16 251 ASN A CA 1
ATOM 1904 C C . ASN A 1 251 ? -20.940 22.274 12.123 1.00 40.16 251 ASN A C 1
ATOM 1906 O O . ASN A 1 251 ? -20.631 23.452 11.987 1.00 40.16 251 ASN A O 1
ATOM 1910 N N . CYS A 1 252 ? -20.330 21.277 11.493 1.00 33.22 252 CYS A N 1
ATOM 1911 C CA . CYS A 1 252 ? -19.600 21.418 10.232 1.00 33.22 252 CYS A CA 1
ATOM 1912 C C . CYS A 1 252 ? -19.966 20.167 9.422 1.00 33.22 252 CYS A C 1
ATOM 1914 O O . CYS A 1 252 ? -19.479 19.077 9.692 1.00 33.22 252 CYS A O 1
ATOM 1916 N N . LEU A 1 253 ? -21.092 20.188 8.709 1.00 33.00 253 LEU A N 1
ATOM 1917 C CA . LEU A 1 253 ? -21.183 20.597 7.306 1.00 33.00 253 LEU A CA 1
ATOM 1918 C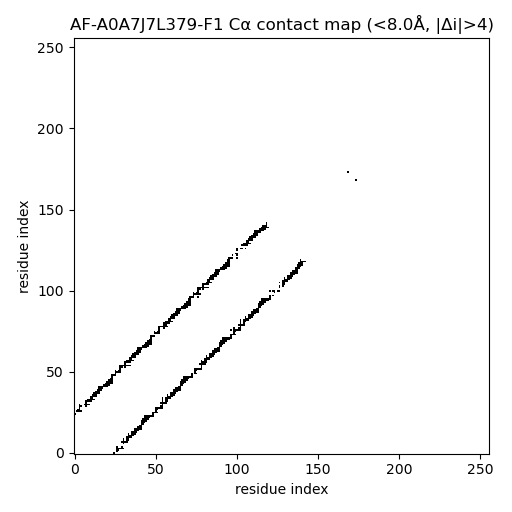 C . LEU A 1 253 ? -20.167 19.845 6.436 1.00 33.00 253 LEU A C 1
ATOM 1920 O O . LEU A 1 253 ? -18.994 20.202 6.365 1.00 33.00 253 LEU A O 1
ATOM 1924 N N . LEU A 1 254 ? -20.678 18.806 5.768 1.00 37.59 254 LEU A N 1
ATOM 1925 C CA . LEU A 1 254 ? -20.074 18.213 4.586 1.00 37.59 254 LEU A CA 1
ATOM 1926 C C . LEU A 1 254 ? -19.779 19.312 3.563 1.00 37.59 254 LEU A C 1
ATOM 1928 O O . LEU A 1 254 ? -20.701 19.884 2.984 1.00 37.59 254 LEU A O 1
ATOM 1932 N N . VAL A 1 255 ? -18.498 19.524 3.303 1.00 36.22 255 VAL A N 1
ATOM 1933 C CA . VAL A 1 255 ? -17.980 19.911 1.994 1.00 36.22 255 VAL A CA 1
ATOM 1934 C C . VAL A 1 255 ? -16.662 19.167 1.854 1.00 36.22 255 VAL A C 1
ATOM 1936 O O . VAL A 1 255 ? -15.786 19.377 2.684 1.00 36.22 255 VAL A O 1
ATOM 1939 N N . PHE A 1 256 ? -16.580 18.246 0.895 1.00 36.00 256 PHE A N 1
ATOM 1940 C CA . PHE A 1 256 ? -15.555 18.132 -0.151 1.00 36.00 256 PHE A CA 1
ATOM 1941 C C . PHE A 1 256 ? -15.955 16.985 -1.078 1.00 36.00 256 PHE A C 1
ATOM 1943 O O . PHE A 1 256 ? -16.163 15.865 -0.565 1.00 36.00 256 PHE A O 1
#

Mean predicted aligned error: 18.75 Å

Organism: NCBI:txid39325

Radius of gyration: 32.14 Å; Cα contacts (8 Å, |Δi|>4): 381; chains: 1; bounding box: 81×88×77 Å

pLDDT: mean 75.41, std 26.59, range [29.55, 98.88]

Solvent-accessible surface area (backbone atoms only — not comparable to full-atom values): 15211 Å² total; per-residue (Å²): 130,71,60,32,85,76,40,50,82,41,37,69,46,76,55,59,68,43,83,52,63,54,61,64,55,52,53,58,20,61,18,44,53,22,31,33,42,34,53,20,40,26,51,31,29,47,51,66,49,60,42,52,34,55,21,50,53,21,30,35,40,32,46,27,40,28,49,31,28,52,49,63,50,53,43,60,23,56,20,50,46,22,27,35,43,32,51,22,41,29,51,31,24,53,45,63,41,68,39,55,56,54,26,64,48,28,29,33,43,34,48,23,42,27,51,30,23,51,56,80,49,71,60,50,80,72,40,84,48,52,76,42,82,39,63,53,62,45,55,62,54,78,85,75,73,86,67,91,62,97,64,95,69,83,78,75,74,66,64,81,63,84,66,75,68,72,72,68,64,51,70,64,58,55,48,49,54,54,50,52,52,51,51,52,52,52,51,50,51,50,50,51,50,49,56,51,53,64,71,64,64,76,86,88,77,84,86,84,80,93,74,94,75,81,89,76,84,77,81,82,83,81,85,88,80,86,84,78,87,82,84,85,80,86,84,86,88,83,85,84,88,78,91,79,86,80,82,90,81,78,89,77,77,94,82,133

Secondary structure (DSSP, 8-state):
--HHHH-TT--EEE-TTS--EEE--GGGGG-TT--EEE--SSEEEEPPPGGGGG-TT--EEE--SSEE-SPPPGGGGG-TT--EEE--SS--EEPPPGGGGG-TT--EEE--SSEEEE---GGGGG-TT--EEE--SSEEPP---------------PPS----------HHHHHHHHHHHHHHHHHHHHHHHHHHHHHT--------------------S--------------------------S--------

Sequence (256 aa):
MEIASICRSLKLLDILGNQVTGFVSNSFGDIELLVSLDLSENNLRGPIPLELDQLKDLKHLSMTGNNLTDAIPPSLGQLSSLKVLKLSSNSLSREIPKEIVNLKNLAVLVLNNNTLSGQIPPGLANVTTLSSFNVSFNNFAVFRSAGNHGDSSTYSYTPPGSQSQNNRFNSIEIALITYVSAIVLVLLALIILFLYTRKCKPKSRVGGSERRREVTVFADIGVPLTFENVGVSMPATASEVADLEPLTRLNCLLVF